Protein AF-0000000067512023 (afdb_homodimer)

Structure (mmCIF, N/CA/C/O backbone):
data_AF-0000000067512023-model_v1
#
loop_
_entity.id
_entity.type
_entity.pdbx_description
1 polymer 'Ferric uptake regulatory protein'
#
loop_
_atom_site.group_PDB
_atom_site.id
_atom_site.type_symbol
_atom_site.label_atom_id
_atom_site.label_alt_id
_atom_site.label_comp_id
_atom_site.label_asym_id
_atom_site.label_entity_id
_atom_site.label_seq_id
_atom_site.pdbx_PDB_ins_code
_atom_site.Cartn_x
_atom_site.Cartn_y
_atom_site.Cartn_z
_atom_site.occupancy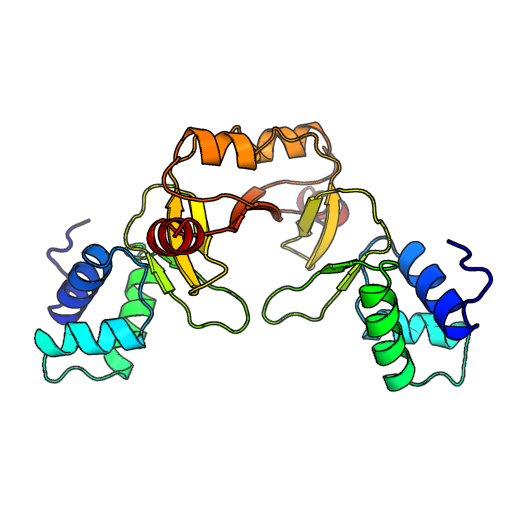
_atom_site.B_iso_or_equiv
_atom_site.auth_seq_id
_atom_site.auth_comp_id
_atom_site.auth_asym_id
_atom_site.auth_atom_id
_atom_site.pdbx_PDB_model_num
ATOM 1 N N . MET A 1 1 ? 15.922 21.781 13.102 1 40.84 1 MET A N 1
ATOM 2 C CA . MET A 1 1 ? 16.453 22.734 12.148 1 40.84 1 MET A CA 1
ATOM 3 C C . MET A 1 1 ? 15.453 23.844 11.867 1 40.84 1 MET A C 1
ATOM 5 O O . MET A 1 1 ? 14.242 23.625 11.961 1 40.84 1 MET A O 1
ATOM 9 N N . ALA A 1 2 ? 15.719 25.109 11.898 1 46 2 ALA A N 1
ATOM 10 C CA . ALA A 1 2 ? 15.062 26.406 11.938 1 46 2 ALA A CA 1
ATOM 11 C C . ALA A 1 2 ? 14.125 26.594 10.75 1 46 2 ALA A C 1
ATOM 13 O O . ALA A 1 2 ? 14.57 26.594 9.602 1 46 2 ALA A O 1
ATOM 14 N N . LEU A 1 3 ? 12.797 26.25 10.844 1 54.31 3 LEU A N 1
ATOM 15 C CA . LEU A 1 3 ? 11.812 26.922 9.992 1 54.31 3 LEU A CA 1
ATOM 16 C C . LEU A 1 3 ? 12.219 28.359 9.734 1 54.31 3 LEU A C 1
ATOM 18 O O . LEU A 1 3 ? 11.586 29.047 8.93 1 54.31 3 LEU A O 1
ATOM 22 N N . LYS A 1 4 ? 13.211 28.938 10.477 1 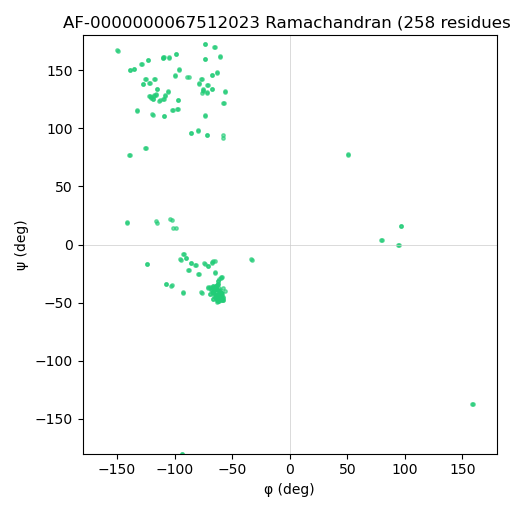58.19 4 LYS A N 1
ATOM 23 C CA . LYS A 1 4 ? 13.602 30.359 10.5 1 58.19 4 LYS A CA 1
ATOM 24 C C . LYS A 1 4 ? 14.164 30.797 9.156 1 58.19 4 LYS A C 1
ATOM 26 O O . LYS A 1 4 ? 14.07 31.969 8.789 1 58.19 4 LYS A O 1
ATOM 31 N N . ARG A 1 5 ? 14.531 29.781 8.219 1 74.56 5 ARG A N 1
ATOM 32 C CA . ARG A 1 5 ? 15.141 30.25 6.977 1 74.56 5 ARG A CA 1
ATOM 33 C C . ARG A 1 5 ? 14.25 29.906 5.781 1 74.56 5 ARG A C 1
ATOM 35 O O . ARG A 1 5 ? 14.656 30.078 4.629 1 74.56 5 ARG A O 1
ATOM 42 N N . LEU A 1 6 ? 12.906 29.656 6.184 1 85.38 6 LEU A N 1
ATOM 43 C CA . LEU A 1 6 ? 12.023 29.297 5.086 1 85.38 6 LEU A CA 1
ATOM 44 C C . LEU A 1 6 ? 11.398 30.531 4.457 1 85.38 6 LEU A C 1
ATOM 46 O O . LEU A 1 6 ? 11.109 31.5 5.152 1 85.38 6 LEU A O 1
ATOM 50 N N . THR A 1 7 ? 11.234 30.484 3.17 1 93 7 THR A N 1
ATOM 51 C CA . THR A 1 7 ? 10.508 31.547 2.475 1 93 7 THR A CA 1
ATOM 52 C C . THR A 1 7 ? 9.07 31.641 2.988 1 93 7 THR A C 1
ATOM 54 O O . THR A 1 7 ? 8.586 30.734 3.672 1 93 7 THR A O 1
ATOM 57 N N . ARG A 1 8 ? 8.469 32.781 2.709 1 93.38 8 ARG A N 1
ATOM 58 C CA . ARG A 1 8 ? 7.078 33 3.109 1 93.38 8 ARG A CA 1
ATOM 59 C C . ARG A 1 8 ? 6.168 31.906 2.547 1 93.38 8 ARG A C 1
ATOM 61 O O . ARG A 1 8 ? 5.262 31.422 3.234 1 93.38 8 ARG A O 1
ATOM 68 N N . GLN A 1 9 ? 6.414 31.516 1.354 1 95.25 9 GLN A N 1
ATOM 69 C CA . GLN A 1 9 ? 5.609 30.5 0.687 1 95.25 9 GLN A CA 1
ATOM 70 C C . GLN A 1 9 ? 5.734 29.141 1.39 1 95.25 9 GLN A C 1
ATOM 72 O O . GLN A 1 9 ? 4.73 28.484 1.663 1 95.25 9 GLN A O 1
ATOM 77 N N . ARG A 1 10 ? 6.922 28.812 1.702 1 96.06 10 ARG A N 1
ATOM 78 C CA . ARG A 1 10 ? 7.18 27.531 2.35 1 96.06 10 ARG A CA 1
ATOM 79 C C . ARG A 1 10 ? 6.574 27.484 3.75 1 96.06 10 ARG A C 1
ATOM 81 O O . ARG A 1 10 ? 5.992 26.484 4.152 1 96.06 10 ARG A O 1
ATOM 88 N N . LYS A 1 11 ? 6.734 28.594 4.398 1 96.56 11 LYS A N 1
ATOM 89 C CA . LYS A 1 11 ? 6.137 28.672 5.727 1 96.56 11 LYS A CA 1
ATOM 90 C C . LYS A 1 11 ? 4.621 28.516 5.66 1 96.56 11 LYS A C 1
ATOM 92 O O . LYS A 1 11 ? 4.031 27.797 6.465 1 96.56 11 LYS A O 1
ATOM 97 N N . ALA A 1 12 ? 4.039 29.219 4.742 1 97.12 12 ALA A N 1
ATOM 98 C CA . ALA A 1 12 ? 2.588 29.156 4.578 1 97.12 12 ALA A CA 1
ATOM 99 C C . ALA A 1 12 ? 2.133 27.734 4.262 1 97.12 12 ALA A C 1
ATOM 101 O O . ALA A 1 12 ? 1.149 27.25 4.828 1 97.12 12 ALA A O 1
ATOM 102 N N . ILE A 1 13 ? 2.854 27.078 3.424 1 97.69 13 ILE A N 1
ATOM 103 C CA . ILE A 1 13 ? 2.525 25.719 3.041 1 97.69 13 ILE A CA 1
ATOM 104 C C . ILE A 1 13 ? 2.596 24.812 4.266 1 97.69 13 ILE A C 1
ATOM 106 O O . ILE A 1 13 ? 1.664 24.047 4.535 1 97.69 13 ILE A O 1
ATOM 110 N N . LEU A 1 14 ? 3.645 24.906 4.984 1 96.44 14 LEU A N 1
ATOM 111 C CA . LEU A 1 14 ? 3.828 24.062 6.156 1 96.44 14 LEU A CA 1
ATOM 112 C C . LEU A 1 14 ? 2.725 24.297 7.18 1 96.44 14 LEU A C 1
ATOM 114 O O . LEU A 1 14 ? 2.178 23.344 7.746 1 96.44 14 LEU A O 1
ATOM 118 N N . GLU A 1 15 ? 2.404 25.547 7.367 1 96 15 GLU A N 1
ATOM 119 C CA . GLU A 1 15 ? 1.363 25.891 8.328 1 96 15 GLU A CA 1
ATOM 120 C C . GLU A 1 15 ? 0.008 25.328 7.898 1 96 15 GLU A C 1
ATOM 122 O O . GLU A 1 15 ? -0.729 24.781 8.719 1 96 15 GLU A O 1
ATOM 127 N N . VAL A 1 16 ? -0.285 25.469 6.68 1 96.94 16 VAL A N 1
ATOM 128 C CA . VAL A 1 16 ? -1.556 25 6.129 1 96.94 16 VAL A CA 1
ATOM 129 C C . VAL A 1 16 ? -1.662 23.484 6.27 1 96.94 16 VAL A C 1
ATOM 131 O O . VAL A 1 16 ? -2.693 22.969 6.703 1 96.94 16 VAL A O 1
ATOM 134 N N . VAL A 1 17 ? -0.603 22.766 5.93 1 96.31 17 VAL A N 1
ATOM 135 C CA . VAL A 1 17 ? -0.617 21.297 5.996 1 96.31 17 VAL A CA 1
ATOM 136 C C . VAL A 1 17 ? -0.716 20.844 7.449 1 96.31 17 VAL A C 1
ATOM 138 O O . VAL A 1 17 ? -1.47 19.922 7.77 1 96.31 17 VAL A O 1
ATOM 141 N N . ARG A 1 18 ? 0.005 21.516 8.281 1 93.56 18 ARG A N 1
ATOM 142 C CA . ARG A 1 18 ? 0.006 21.172 9.695 1 93.56 18 ARG A CA 1
ATOM 143 C C . ARG A 1 18 ? -1.379 21.359 10.305 1 93.56 18 ARG A C 1
ATOM 145 O O . ARG A 1 18 ? -1.797 20.578 11.164 1 93.56 18 ARG A O 1
ATOM 152 N N . GLN A 1 19 ? -1.989 22.344 9.797 1 92.44 19 GLN A N 1
ATOM 153 C CA . GLN A 1 19 ? -3.295 22.672 10.359 1 92.44 19 GLN A CA 1
ATOM 154 C C . GLN A 1 19 ? -4.387 21.781 9.766 1 92.44 19 GLN A C 1
ATOM 156 O O . GLN A 1 19 ? -5.445 21.609 10.375 1 92.44 19 GLN A O 1
ATOM 161 N N . ALA A 1 20 ? -3.932 21.266 8.711 1 87.31 20 ALA A N 1
ATOM 162 C CA . ALA A 1 20 ? -4.914 20.375 8.07 1 87.31 20 ALA A CA 1
ATOM 163 C C . ALA A 1 20 ? -5.023 19.047 8.82 1 87.31 20 ALA A C 1
ATOM 165 O O . ALA A 1 20 ? -4.039 18.562 9.383 1 87.31 20 ALA A O 1
ATOM 166 N N . ARG A 1 21 ? -6.133 18.438 9.195 1 77.56 21 ARG A N 1
ATOM 167 C CA . ARG A 1 21 ? -6.348 17.172 9.898 1 77.56 21 ARG A CA 1
ATOM 168 C C . ARG A 1 21 ? -6.816 16.078 8.945 1 77.56 21 ARG A C 1
ATOM 170 O O . ARG A 1 21 ? -7.379 15.07 9.383 1 77.56 21 ARG A O 1
ATOM 177 N N . HIS A 1 22 ? -6.496 16.328 7.656 1 84.88 22 HIS A N 1
ATOM 178 C CA . HIS A 1 22 ? -7.004 15.344 6.711 1 84.88 22 HIS A CA 1
ATOM 179 C C . HIS A 1 22 ? -5.992 15.062 5.605 1 84.88 22 HIS A C 1
ATOM 181 O O . HIS A 1 22 ? -6.367 14.648 4.508 1 84.88 22 HIS A O 1
ATOM 187 N N . HIS A 1 23 ? -4.684 15.383 5.77 1 93.44 23 HIS A N 1
ATOM 188 C CA . HIS A 1 23 ? -3.607 15.125 4.816 1 93.44 23 HIS A CA 1
ATOM 189 C C . HIS A 1 23 ? -3.979 15.617 3.422 1 93.44 23 HIS A C 1
ATOM 191 O O . HIS A 1 23 ? -4.219 14.805 2.52 1 93.44 23 HIS A O 1
ATOM 197 N N . PRO A 1 24 ? -3.898 16.875 3.205 1 95.06 24 PRO A N 1
ATOM 198 C CA . PRO A 1 24 ? -4.418 17.469 1.974 1 95.06 24 PRO A CA 1
ATOM 199 C C . PRO A 1 24 ? -3.547 17.172 0.757 1 95.06 24 PRO A C 1
ATOM 201 O O . PRO A 1 24 ? -2.387 16.781 0.906 1 95.06 24 PRO A O 1
ATOM 204 N N . ASP A 1 25 ? -4.195 17.312 -0.403 1 96 25 ASP A N 1
ATOM 205 C CA . ASP A 1 25 ? -3.426 17.234 -1.641 1 96 25 ASP A CA 1
ATOM 206 C C . ASP A 1 25 ? -2.996 18.625 -2.102 1 96 25 ASP A C 1
ATOM 208 O O . ASP A 1 25 ? -3.332 19.625 -1.468 1 96 25 ASP A O 1
ATOM 212 N N . ALA A 1 26 ? -2.312 18.672 -3.188 1 97.25 26 ALA A N 1
ATOM 213 C CA . ALA A 1 26 ? -1.737 19.938 -3.67 1 97.25 26 ALA A CA 1
ATOM 214 C C . ALA A 1 26 ? -2.83 20.922 -4.047 1 97.25 26 ALA A C 1
ATOM 216 O O . ALA A 1 26 ? -2.697 22.125 -3.801 1 97.25 26 ALA A O 1
ATOM 217 N N . ALA A 1 27 ? -3.871 20.438 -4.598 1 96.5 27 ALA A N 1
ATOM 218 C CA . ALA A 1 27 ? -4.953 21.328 -5.016 1 96.5 27 ALA A CA 1
ATOM 219 C C . ALA A 1 27 ? -5.574 22.047 -3.818 1 96.5 27 ALA A C 1
ATOM 221 O O . ALA A 1 27 ? -5.773 23.266 -3.85 1 96.5 27 ALA A O 1
ATOM 222 N N . TRP A 1 28 ? -5.848 21.297 -2.834 1 96.31 28 TRP A N 1
ATOM 223 C CA . TRP A 1 28 ? -6.402 21.891 -1.622 1 96.31 28 TRP A CA 1
ATOM 224 C C . TRP A 1 28 ? -5.41 22.844 -0.978 1 96.31 28 TRP A C 1
ATOM 226 O O . TRP A 1 28 ? -5.785 23.938 -0.552 1 96.31 28 TRP A O 1
ATOM 236 N N . ILE A 1 29 ? -4.195 22.422 -0.933 1 97.88 29 ILE A N 1
ATOM 237 C CA . ILE A 1 29 ? -3.145 23.234 -0.339 1 97.88 29 ILE A CA 1
ATOM 238 C C . ILE A 1 29 ? -3.041 24.562 -1.086 1 97.88 29 ILE A C 1
ATOM 240 O O . ILE A 1 29 ? -2.932 25.625 -0.466 1 97.88 29 ILE A O 1
ATOM 244 N N . TYR A 1 30 ? -3.133 24.469 -2.381 1 98.25 30 TYR A N 1
ATOM 245 C CA . TYR A 1 30 ? -3.08 25.672 -3.213 1 98.25 30 TYR A CA 1
ATOM 246 C C . TYR A 1 30 ? -4.176 26.656 -2.824 1 98.25 30 TYR A C 1
ATOM 248 O O . TYR A 1 30 ? -3.908 27.828 -2.596 1 98.25 30 TYR A O 1
ATOM 256 N N . GLN A 1 31 ? -5.309 26.172 -2.709 1 97.88 31 GLN A N 1
ATOM 257 C CA . GLN A 1 31 ? -6.453 27.016 -2.387 1 97.88 31 GLN A CA 1
ATOM 258 C C . GLN A 1 31 ? -6.285 27.672 -1.018 1 97.88 31 GLN A C 1
ATOM 260 O O . GLN A 1 31 ? -6.609 28.844 -0.841 1 97.88 31 GLN A O 1
ATOM 265 N N . GLU A 1 32 ? -5.789 26.984 -0.121 1 97.75 32 GLU A N 1
ATOM 266 C CA . GLU A 1 32 ? -5.637 27.516 1.229 1 97.75 32 GLU A CA 1
ATOM 267 C C . GLU A 1 32 ? -4.457 28.484 1.312 1 97.75 32 GLU A C 1
ATOM 269 O O . GLU A 1 32 ? -4.539 29.516 1.979 1 97.75 32 GLU A O 1
ATOM 274 N N . VAL A 1 33 ? -3.375 28.172 0.705 1 97.94 33 VAL A N 1
ATOM 275 C CA . VAL A 1 33 ? -2.176 29 0.758 1 97.94 33 VAL A CA 1
ATOM 276 C C . VAL A 1 33 ? -2.438 30.328 0.061 1 97.94 33 VAL A C 1
ATOM 278 O O . VAL A 1 33 ? -1.939 31.375 0.492 1 97.94 33 VAL A O 1
ATOM 281 N N . ARG A 1 34 ? -3.178 30.266 -0.996 1 97.12 34 ARG A N 1
ATOM 282 C CA . ARG A 1 34 ? -3.445 31.484 -1.764 1 97.12 34 ARG A CA 1
ATOM 283 C C . ARG A 1 34 ? -4.133 32.531 -0.901 1 97.12 34 ARG A C 1
ATOM 285 O O . ARG A 1 34 ? -4.02 33.75 -1.167 1 97.12 34 ARG A O 1
ATOM 292 N N . LYS A 1 35 ? -4.867 32.094 0.084 1 97.06 35 LYS A N 1
ATOM 293 C CA . LYS A 1 35 ? -5.512 33.031 1.012 1 97.06 35 LYS A CA 1
ATOM 294 C C . LYS A 1 35 ? -4.477 33.812 1.826 1 97.06 35 LYS A C 1
ATOM 296 O O . LYS A 1 35 ? -4.742 34.906 2.281 1 97.06 35 LYS A O 1
ATOM 301 N N . ARG A 1 36 ? -3.34 33.25 1.97 1 95.25 36 ARG A N 1
ATOM 302 C CA . ARG A 1 36 ? -2.271 33.844 2.77 1 95.25 36 ARG A CA 1
ATOM 303 C C . ARG A 1 36 ? -1.222 34.5 1.881 1 95.25 36 ARG A C 1
ATOM 305 O O . ARG A 1 36 ? -0.595 35.469 2.277 1 95.25 36 ARG A O 1
ATOM 312 N N . VAL A 1 37 ? -1.068 33.844 0.774 1 96.5 37 VAL A N 1
ATOM 313 C CA . VAL A 1 37 ? -0.116 34.344 -0.22 1 96.5 37 VAL A CA 1
ATOM 314 C C . VAL A 1 37 ? -0.815 34.5 -1.568 1 96.5 37 VAL A C 1
ATOM 316 O O . VAL A 1 37 ? -0.651 33.688 -2.465 1 96.5 37 VAL A O 1
ATOM 319 N N . PRO A 1 38 ? -1.54 35.531 -1.956 1 94 38 PRO A N 1
ATOM 320 C CA . PRO A 1 38 ? -2.49 35.719 -3.059 1 94 38 PRO A CA 1
ATOM 321 C C . PRO A 1 38 ? -1.845 35.5 -4.43 1 94 38 PRO A C 1
ATOM 323 O O . PRO A 1 38 ? -2.494 35 -5.355 1 94 38 PRO A O 1
ATOM 326 N N . LYS A 1 39 ? -0.536 35.719 -4.68 1 93.81 39 LYS A N 1
ATOM 327 C CA . LYS A 1 39 ? 0.056 35.656 -6.012 1 93.81 39 LYS A CA 1
ATOM 328 C C . LYS A 1 39 ? 0.794 34.344 -6.25 1 93.81 39 LYS A C 1
ATOM 330 O O . LYS A 1 39 ? 1.465 34.188 -7.27 1 93.81 39 LYS A O 1
ATOM 335 N N . VAL A 1 40 ? 0.493 33.469 -5.371 1 97 40 VAL A N 1
ATOM 336 C CA . VAL A 1 40 ? 1.212 32.219 -5.531 1 97 40 VAL A CA 1
ATOM 337 C C . VAL A 1 40 ? 0.597 31.406 -6.672 1 97 40 VAL A C 1
ATOM 339 O O . VAL A 1 40 ? -0.622 31.422 -6.855 1 97 40 VAL A O 1
ATOM 342 N N . SER A 1 41 ? 1.37 30.719 -7.461 1 97.12 41 SER A N 1
ATOM 343 C CA . SER A 1 41 ? 0.894 29.875 -8.547 1 97.12 41 SER A CA 1
ATOM 344 C C . SER A 1 41 ? 0.839 28.406 -8.125 1 97.12 41 SER A C 1
ATOM 346 O O . SER A 1 41 ? 1.496 28.016 -7.164 1 97.12 41 SER A O 1
ATOM 348 N N . LEU A 1 42 ? 0.132 27.656 -8.891 1 96.5 42 LEU A N 1
ATOM 349 C CA . LEU A 1 42 ? 0.058 26.219 -8.648 1 96.5 42 LEU A CA 1
ATOM 350 C C . LEU A 1 42 ? 1.427 25.562 -8.828 1 96.5 42 LEU A C 1
ATOM 352 O O . LEU A 1 42 ? 1.802 24.688 -8.047 1 96.5 42 LEU A O 1
ATOM 356 N N . GLY A 1 43 ? 2.143 26.016 -9.781 1 97.25 43 GLY A N 1
ATOM 357 C CA . GLY A 1 43 ? 3.49 25.516 -10 1 97.25 43 GLY A CA 1
ATOM 358 C C . GLY A 1 43 ? 4.406 25.75 -8.812 1 97.25 43 GLY A C 1
ATOM 359 O O . GLY A 1 43 ? 5.184 24.859 -8.445 1 97.25 43 GLY A O 1
ATOM 360 N N . THR A 1 44 ? 4.324 26.859 -8.25 1 96.75 44 THR A N 1
ATOM 361 C CA . THR A 1 44 ? 5.105 27.188 -7.059 1 96.75 44 THR A CA 1
ATOM 362 C C . THR A 1 44 ? 4.758 26.25 -5.91 1 96.75 44 THR A C 1
ATOM 364 O O . THR A 1 44 ? 5.645 25.781 -5.188 1 96.75 44 THR A O 1
ATOM 367 N N . ILE A 1 45 ? 3.492 25.938 -5.77 1 98.12 45 ILE A N 1
ATOM 368 C CA . ILE A 1 45 ? 3.047 25.031 -4.719 1 98.12 45 ILE A CA 1
ATOM 369 C C . ILE A 1 45 ? 3.678 23.656 -4.922 1 98.12 45 ILE A C 1
ATOM 371 O O . ILE A 1 45 ? 4.277 23.109 -3.998 1 98.12 45 ILE A O 1
ATOM 375 N N . TYR A 1 46 ? 3.584 23.188 -6.105 1 97.75 46 TYR A N 1
ATOM 376 C CA . TYR A 1 46 ? 4.113 21.859 -6.41 1 97.75 46 TYR A CA 1
ATOM 377 C C . TYR A 1 46 ? 5.613 21.797 -6.152 1 97.75 46 TYR A C 1
ATOM 379 O O . TYR A 1 46 ? 6.105 20.859 -5.535 1 97.75 46 TYR A O 1
ATOM 387 N N . ARG A 1 47 ? 6.297 22.734 -6.578 1 97.25 47 ARG A N 1
ATOM 388 C CA . ARG A 1 47 ? 7.746 22.75 -6.422 1 97.25 47 ARG A CA 1
ATOM 389 C C . ARG A 1 47 ? 8.141 22.797 -4.945 1 97.25 47 ARG A C 1
ATOM 391 O O . ARG A 1 47 ? 9.078 22.125 -4.527 1 97.25 47 ARG A O 1
ATOM 398 N N . ASN A 1 48 ? 7.438 23.625 -4.289 1 97.62 48 ASN A N 1
ATOM 399 C CA . ASN A 1 48 ? 7.754 23.734 -2.867 1 97.62 48 ASN A CA 1
ATOM 400 C C . ASN A 1 48 ? 7.391 22.453 -2.109 1 97.62 48 ASN A C 1
ATOM 402 O O . ASN A 1 48 ? 8.109 22.062 -1.19 1 97.62 48 ASN A O 1
ATOM 406 N N . LEU A 1 49 ? 6.273 21.891 -2.496 1 98 49 LEU A N 1
ATOM 407 C CA . LEU A 1 49 ? 5.91 20.625 -1.868 1 98 49 LEU A CA 1
ATOM 408 C C . LEU A 1 49 ? 6.988 19.578 -2.105 1 98 49 LEU A C 1
ATOM 410 O O . LEU A 1 49 ? 7.383 18.859 -1.179 1 98 49 LEU A O 1
ATOM 414 N N . GLU A 1 50 ? 7.48 19.5 -3.24 1 97.5 50 GLU A N 1
ATOM 415 C CA . GLU A 1 50 ? 8.555 18.562 -3.572 1 97.5 50 GLU A CA 1
ATOM 416 C C . GLU A 1 50 ? 9.805 18.844 -2.73 1 97.5 50 GLU A C 1
ATOM 418 O O . GLU A 1 50 ? 10.398 17.906 -2.186 1 97.5 50 GLU A O 1
ATOM 423 N N . ALA A 1 51 ? 10.156 20.047 -2.635 1 96.94 51 ALA A N 1
ATOM 424 C CA . ALA A 1 51 ? 11.336 20.438 -1.868 1 96.94 51 ALA A CA 1
ATOM 425 C C . ALA A 1 51 ? 11.156 20.125 -0.387 1 96.94 51 ALA A C 1
ATOM 427 O O . ALA A 1 51 ? 12.078 19.609 0.256 1 96.94 51 ALA A O 1
ATOM 428 N N . LEU A 1 52 ? 10.016 20.484 0.107 1 97.38 52 LEU A N 1
ATOM 429 C CA . LEU A 1 52 ? 9.742 20.25 1.521 1 97.38 52 LEU A CA 1
ATOM 430 C C . LEU A 1 52 ? 9.758 18.766 1.848 1 97.38 52 LEU A C 1
ATOM 432 O O . LEU A 1 52 ? 10.172 18.375 2.941 1 97.38 52 LEU A O 1
ATOM 436 N N . VAL A 1 53 ? 9.328 17.938 0.945 1 96.25 53 VAL A N 1
ATOM 437 C CA . VAL A 1 53 ? 9.414 16.484 1.106 1 96.25 53 VAL A CA 1
ATOM 438 C C . VAL A 1 53 ? 10.875 16.047 1.094 1 96.25 53 VAL A C 1
ATOM 440 O O . VAL A 1 53 ? 11.312 15.305 1.98 1 96.25 53 VAL A O 1
ATOM 443 N N . ALA A 1 54 ? 11.578 16.516 0.211 1 96 54 ALA A N 1
ATOM 444 C CA . ALA A 1 54 ? 12.984 16.141 0.066 1 96 54 ALA A CA 1
ATOM 445 C C . ALA A 1 54 ? 13.789 16.547 1.302 1 96 54 ALA A C 1
ATOM 447 O O . ALA A 1 54 ? 14.734 15.852 1.688 1 96 54 ALA A O 1
ATOM 448 N N . GLU A 1 55 ? 13.367 17.562 1.868 1 95.44 55 GLU A N 1
ATOM 449 C CA . GLU A 1 55 ? 14.086 18.109 3.014 1 95.44 55 GLU A CA 1
ATOM 450 C C . GLU A 1 55 ? 13.586 17.5 4.32 1 95.44 55 GLU A C 1
ATOM 452 O O . GLU A 1 55 ? 14.133 17.781 5.391 1 95.44 55 GLU A O 1
ATOM 457 N N . GLY A 1 56 ? 12.523 16.828 4.254 1 94.62 56 GLY A N 1
ATOM 458 C CA . GLY A 1 56 ? 12.078 16.078 5.414 1 94.62 56 GLY A CA 1
ATOM 459 C C . GLY A 1 56 ? 11.047 16.812 6.246 1 94.62 56 GLY A C 1
ATOM 460 O O . GLY A 1 56 ? 10.781 16.438 7.391 1 94.62 56 GLY A O 1
ATOM 461 N N . TYR A 1 57 ? 10.43 17.875 5.668 1 95.31 57 TYR A N 1
ATOM 462 C CA . TYR A 1 57 ? 9.43 18.641 6.402 1 95.31 57 TYR A CA 1
ATOM 463 C C . TYR A 1 57 ? 8.039 18.047 6.207 1 95.31 57 TYR A C 1
ATOM 465 O O . TYR A 1 57 ? 7.137 18.281 7.012 1 95.31 57 TYR A O 1
ATOM 473 N N . LEU A 1 58 ? 7.91 17.312 5.145 1 96.19 58 LEU A N 1
ATOM 474 C CA . LEU A 1 58 ? 6.648 16.656 4.82 1 96.19 58 LEU A CA 1
ATOM 475 C C . LEU A 1 58 ? 6.875 15.211 4.395 1 96.19 58 LEU A C 1
ATOM 477 O O . LEU A 1 58 ? 7.938 14.867 3.871 1 96.19 58 LEU A O 1
ATOM 481 N N . VAL A 1 59 ? 5.883 14.414 4.652 1 93.5 59 VAL A N 1
ATOM 482 C CA . VAL A 1 59 ? 5.871 13.039 4.168 1 93.5 59 VAL A CA 1
ATOM 483 C C . VAL A 1 59 ? 4.758 12.859 3.137 1 93.5 59 VAL A C 1
ATOM 485 O O . VAL A 1 59 ? 3.594 13.156 3.41 1 93.5 59 VAL A O 1
ATOM 488 N N . PRO A 1 60 ? 5.18 12.398 1.958 1 94.56 60 PRO A N 1
ATOM 489 C CA . PRO A 1 60 ? 4.141 12.156 0.955 1 94.56 60 PRO A CA 1
ATOM 490 C C . PRO A 1 60 ? 3.391 10.844 1.186 1 94.56 60 PRO A C 1
ATOM 492 O O . PRO A 1 60 ? 3.992 9.852 1.598 1 94.56 60 PRO A O 1
ATOM 495 N N . ILE A 1 61 ? 2.135 10.82 1.035 1 90.81 61 ILE A N 1
ATOM 496 C CA . ILE A 1 61 ? 1.282 9.633 1.018 1 90.81 61 ILE A CA 1
ATOM 497 C C . ILE A 1 61 ? 0.77 9.391 -0.399 1 90.81 61 ILE A C 1
ATOM 499 O O . ILE A 1 61 ? -0.043 10.164 -0.915 1 90.81 61 ILE A O 1
ATOM 503 N N . THR A 1 62 ? 1.25 8.328 -1.018 1 87.12 62 THR A N 1
ATOM 504 C CA . THR A 1 62 ? 0.939 8.078 -2.422 1 87.12 62 THR A CA 1
ATOM 505 C C . THR A 1 62 ? 0.169 6.77 -2.582 1 87.12 62 THR A C 1
ATOM 507 O O . THR A 1 62 ? 0.457 5.789 -1.896 1 87.12 62 THR A O 1
ATOM 510 N N . LYS A 1 63 ? -0.92 6.816 -3.25 1 76.56 63 LYS A N 1
ATOM 511 C CA . LYS A 1 63 ? -1.707 5.656 -3.656 1 76.56 63 LYS A CA 1
ATOM 512 C C . LYS A 1 63 ? -1.947 5.656 -5.164 1 76.56 63 LYS A C 1
ATOM 514 O O . LYS A 1 63 ? -2.209 6.703 -5.758 1 76.56 63 LYS A O 1
ATOM 519 N N . ALA A 1 64 ? -1.905 4.5 -5.719 1 72.56 64 ALA A N 1
ATOM 520 C CA . ALA A 1 64 ? -2.086 4.395 -7.164 1 72.56 64 ALA A CA 1
ATOM 521 C C . ALA A 1 64 ? -3.406 5.023 -7.602 1 72.56 64 ALA A C 1
ATOM 523 O O . ALA A 1 64 ? -4.453 4.766 -7 1 72.56 64 ALA A O 1
ATOM 524 N N . GLY A 1 65 ? -3.299 5.816 -8.586 1 77.44 65 GLY A N 1
ATOM 525 C CA . GLY A 1 65 ? -4.488 6.398 -9.188 1 77.44 65 GLY A CA 1
ATOM 526 C C . GLY A 1 65 ? -5.031 7.582 -8.406 1 77.44 65 GLY A C 1
ATOM 527 O O . GLY A 1 65 ? -6.09 8.117 -8.734 1 77.44 65 GLY A O 1
ATOM 528 N N . GLU A 1 66 ? -4.363 7.941 -7.4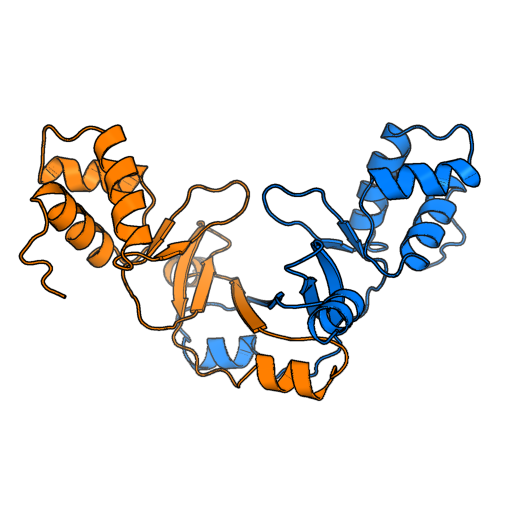1 1 84 66 GLU A N 1
ATOM 529 C CA . GLU A 1 66 ? -4.852 9.039 -6.578 1 84 66 GLU A CA 1
ATOM 530 C C . GLU A 1 66 ? -3.824 10.156 -6.48 1 84 66 GLU A C 1
ATOM 532 O O . GLU A 1 66 ? -2.646 9.961 -6.781 1 84 66 GLU A O 1
ATOM 537 N N . ALA A 1 67 ? -4.324 11.289 -6.152 1 90.5 67 ALA A N 1
ATOM 538 C CA . ALA A 1 67 ? -3.424 12.414 -5.922 1 90.5 67 ALA A CA 1
ATOM 539 C C . ALA A 1 67 ? -2.564 12.188 -4.684 1 90.5 67 ALA A C 1
ATOM 541 O O . ALA A 1 67 ? -3.031 11.617 -3.693 1 90.5 67 ALA A O 1
ATOM 542 N N . THR A 1 68 ? -1.366 12.68 -4.777 1 94.44 68 THR A N 1
ATOM 543 C CA . THR A 1 68 ? -0.488 12.617 -3.615 1 94.44 68 THR A CA 1
ATOM 544 C C . THR A 1 68 ? -1.012 13.516 -2.492 1 94.44 68 THR A C 1
ATOM 546 O O . THR A 1 68 ? -1.451 14.641 -2.74 1 94.44 68 THR A O 1
ATOM 549 N N . ARG A 1 69 ? -1.021 12.961 -1.333 1 95 69 ARG A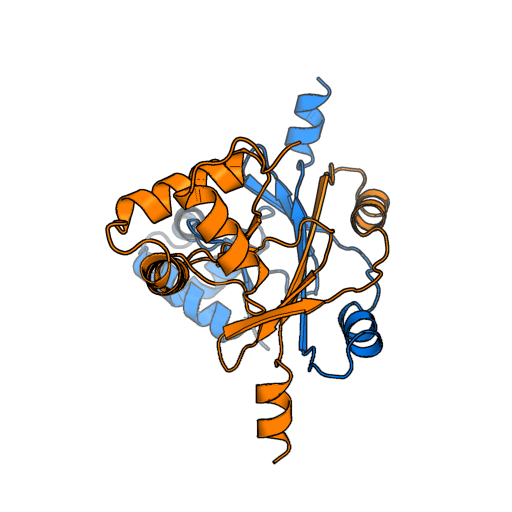 N 1
ATOM 550 C CA . ARG A 1 69 ? -1.367 13.719 -0.134 1 95 69 ARG A CA 1
ATOM 551 C C . ARG A 1 69 ? -0.145 13.93 0.752 1 95 69 ARG A C 1
ATOM 553 O O . ARG A 1 69 ? 0.884 13.273 0.566 1 95 69 ARG A O 1
ATOM 560 N N . TYR A 1 70 ? -0.236 14.922 1.632 1 96.06 70 TYR A N 1
ATOM 561 C CA . TYR A 1 70 ? 0.955 15.305 2.381 1 96.06 70 TYR A CA 1
ATOM 562 C C . TYR A 1 70 ? 0.677 15.32 3.879 1 96.06 70 TYR A C 1
ATOM 564 O O . TYR A 1 70 ? -0.382 15.773 4.316 1 96.06 70 TYR A O 1
ATOM 572 N N . ASP A 1 71 ? 1.641 14.812 4.594 1 94.75 71 ASP A N 1
ATOM 573 C CA . ASP A 1 71 ? 1.587 14.688 6.047 1 94.75 71 ASP A CA 1
ATOM 574 C C . ASP A 1 71 ? 2.707 15.484 6.711 1 94.75 71 ASP A C 1
ATOM 576 O O . ASP A 1 71 ? 3.887 15.273 6.414 1 94.75 71 ASP A O 1
ATOM 580 N N . ALA A 1 72 ? 2.328 16.375 7.629 1 92.81 72 ALA A N 1
ATOM 581 C CA . ALA A 1 72 ? 3.328 17.188 8.32 1 92.81 72 ALA A CA 1
ATOM 582 C C . ALA A 1 72 ? 3.723 16.547 9.648 1 92.81 72 ALA A C 1
ATOM 584 O O . ALA A 1 72 ? 4.637 17.031 10.328 1 92.81 72 ALA A O 1
ATOM 585 N N . ASN A 1 73 ? 2.938 15.578 10.047 1 89.75 73 ASN A N 1
ATOM 586 C CA . ASN A 1 73 ? 3.301 14.805 11.227 1 89.75 73 ASN A CA 1
ATOM 587 C C . ASN A 1 73 ? 4.449 13.844 10.938 1 89.75 73 ASN A C 1
ATOM 589 O O . ASN A 1 73 ? 4.266 12.828 10.266 1 89.75 73 ASN A O 1
ATOM 593 N N . LEU A 1 74 ? 5.586 14.125 11.531 1 87.12 74 LEU A N 1
ATOM 594 C CA . LEU A 1 74 ? 6.785 13.352 11.211 1 87.12 74 LEU A CA 1
ATOM 595 C C . LEU A 1 74 ? 6.949 12.18 12.172 1 87.12 74 LEU A C 1
ATOM 597 O O . LEU A 1 74 ? 7.836 11.344 11.992 1 87.12 74 LEU A O 1
ATOM 601 N N . HIS A 1 75 ? 6.137 12.141 13.188 1 86.38 75 HIS A N 1
ATOM 602 C CA . HIS A 1 75 ? 6.164 11 14.109 1 86.38 75 HIS A CA 1
ATOM 603 C C . HIS A 1 75 ? 5.594 9.75 13.453 1 86.38 75 HIS A C 1
ATOM 605 O O . HIS A 1 75 ? 4.594 9.82 12.734 1 86.38 75 HIS A O 1
ATOM 611 N N . PRO A 1 76 ? 6.262 8.648 13.68 1 84.56 76 PRO A N 1
ATOM 612 C CA . PRO A 1 76 ? 5.766 7.406 13.094 1 84.56 76 PRO A CA 1
ATOM 613 C C . PRO A 1 76 ? 4.332 7.086 13.516 1 84.56 76 PRO A C 1
ATOM 615 O O . PRO A 1 76 ? 4.012 7.133 14.703 1 84.56 76 PRO A O 1
ATOM 618 N N . HIS A 1 77 ? 3.473 6.965 12.578 1 89.38 77 HIS A N 1
ATOM 619 C CA . HIS A 1 77 ? 2.084 6.578 12.797 1 89.38 77 HIS A CA 1
ATOM 620 C C . HIS A 1 77 ? 1.53 5.816 11.602 1 89.38 77 HIS A C 1
ATOM 622 O O . HIS A 1 77 ? 2.188 5.723 10.562 1 89.38 77 HIS A O 1
ATOM 628 N N . HIS A 1 78 ? 0.41 5.238 11.898 1 92.56 78 HIS A N 1
ATOM 629 C CA . HIS A 1 78 ? -0.281 4.535 10.82 1 92.56 78 HIS A CA 1
ATOM 630 C C . HIS A 1 78 ? -1.487 5.332 10.328 1 92.56 78 HIS A C 1
ATOM 632 O O . HIS A 1 78 ? -1.908 6.293 10.977 1 92.56 78 HIS A O 1
ATOM 638 N N . HIS A 1 79 ? -1.894 4.988 9.172 1 93.31 79 HIS A N 1
ATOM 639 C CA . HIS A 1 79 ? -3.045 5.652 8.562 1 93.31 79 HIS A CA 1
ATOM 640 C C . HIS A 1 79 ? -4.188 4.668 8.336 1 93.31 79 HIS A C 1
ATOM 642 O O . HIS A 1 79 ? -3.955 3.51 7.98 1 93.31 79 HIS A O 1
ATOM 648 N N . LEU A 1 80 ? -5.359 5.121 8.539 1 95.12 80 LEU A N 1
ATOM 649 C CA . LEU A 1 80 ? -6.566 4.457 8.062 1 95.12 80 LEU A CA 1
ATOM 650 C C . LEU A 1 80 ? -7.191 5.23 6.906 1 95.12 80 LEU A C 1
ATOM 652 O O . LEU A 1 80 ? -7.371 6.445 6.992 1 95.12 80 LEU A O 1
ATOM 656 N N . VAL A 1 81 ? -7.426 4.523 5.887 1 93.62 81 VAL A N 1
ATOM 657 C CA . VAL A 1 81 ? -8.125 5.117 4.754 1 93.62 81 VAL A CA 1
ATOM 658 C C . VAL A 1 81 ? -9.609 4.781 4.828 1 93.62 81 VAL A C 1
ATOM 660 O O . VAL A 1 81 ? -9.992 3.607 4.82 1 93.62 81 VAL A O 1
ATOM 663 N N . CYS A 1 82 ? -10.359 5.777 4.812 1 94.75 82 CYS A N 1
ATOM 664 C CA . CYS A 1 82 ? -11.805 5.578 4.859 1 94.75 82 CYS A CA 1
ATOM 665 C C . CYS A 1 82 ? -12.336 5.098 3.514 1 94.75 82 CYS A C 1
ATOM 667 O O . CYS A 1 82 ? -12.125 5.75 2.49 1 94.75 82 CYS A O 1
ATOM 669 N N . GLU A 1 83 ? -13.102 4.172 3.545 1 94.38 83 GLU A N 1
ATOM 670 C CA . GLU A 1 83 ? -13.594 3.562 2.311 1 94.38 83 GLU A CA 1
ATOM 671 C C . GLU A 1 83 ? -14.82 4.301 1.783 1 94.38 83 GLU A C 1
ATOM 673 O O . GLU A 1 83 ? -15.188 4.148 0.616 1 94.38 83 GLU A O 1
ATOM 678 N N . ALA A 1 84 ? -15.367 5.051 2.576 1 94.19 84 ALA A N 1
ATOM 679 C CA . ALA A 1 84 ? -16.594 5.73 2.195 1 94.19 84 ALA A CA 1
ATOM 680 C C . ALA A 1 84 ? -16.312 7.105 1.606 1 94.19 84 ALA A C 1
ATOM 682 O O . ALA A 1 84 ? -16.906 7.496 0.6 1 94.19 84 ALA A O 1
ATOM 683 N N . CYS A 1 85 ? -15.438 7.84 2.119 1 91.38 85 CYS A N 1
ATOM 684 C CA . CYS A 1 85 ? -15.266 9.227 1.698 1 91.38 85 CYS A CA 1
ATOM 685 C C . CYS A 1 85 ? -13.836 9.484 1.238 1 91.38 85 CYS A C 1
ATOM 687 O O . CYS A 1 85 ? -13.531 10.547 0.703 1 91.38 85 CYS A O 1
ATOM 689 N N . GLY A 1 86 ? -12.906 8.562 1.608 1 89.69 86 GLY A N 1
ATOM 690 C CA . GLY A 1 86 ? -11.531 8.711 1.163 1 89.69 86 GLY A CA 1
ATOM 691 C C . GLY A 1 86 ? -10.648 9.43 2.168 1 89.69 86 GLY A C 1
ATOM 692 O O . GLY A 1 86 ? -9.438 9.555 1.963 1 89.69 86 GLY A O 1
ATOM 693 N N . ALA A 1 87 ? -11.195 9.836 3.289 1 89.56 87 ALA A N 1
ATOM 694 C CA . ALA A 1 87 ? -10.406 10.531 4.309 1 89.56 87 ALA A CA 1
ATOM 695 C C . ALA A 1 87 ? -9.312 9.617 4.859 1 89.56 87 ALA A C 1
ATOM 697 O O . ALA A 1 87 ? -9.5 8.406 4.973 1 89.56 87 ALA A O 1
ATOM 698 N N . ILE A 1 88 ? -8.203 10.234 5.215 1 92.5 88 ILE A N 1
ATOM 699 C CA . ILE A 1 88 ? -7.098 9.523 5.859 1 92.5 88 ILE A CA 1
ATOM 700 C C . ILE A 1 88 ? -7.004 9.945 7.324 1 92.5 88 ILE A C 1
ATOM 702 O O . ILE A 1 88 ? -6.906 11.133 7.633 1 92.5 88 ILE A O 1
ATOM 706 N N . VAL A 1 89 ? -7.039 8.984 8.219 1 91.88 89 VAL A N 1
ATOM 707 C CA . VAL A 1 89 ? -7.023 9.242 9.656 1 91.88 89 VAL A CA 1
ATOM 708 C C . VAL A 1 89 ? -5.738 8.68 10.266 1 91.88 89 VAL A C 1
ATOM 710 O O . VAL A 1 89 ? -5.355 7.543 9.984 1 91.88 89 VAL A O 1
ATOM 713 N N . ASP A 1 90 ? -5.09 9.484 11.109 1 92.56 90 ASP A N 1
ATOM 714 C CA . ASP A 1 90 ? -3.906 9.016 11.82 1 92.56 90 ASP A CA 1
ATOM 715 C C . ASP A 1 90 ? -4.281 8.008 12.906 1 92.56 90 ASP A C 1
ATOM 717 O O . ASP A 1 90 ? -5.215 8.234 13.68 1 92.56 90 ASP A O 1
ATOM 721 N N . LEU A 1 91 ? -3.594 6.945 12.891 1 93.31 91 LEU A N 1
ATOM 722 C CA . LEU A 1 91 ? -3.75 5.941 13.938 1 93.31 91 LEU A CA 1
ATOM 723 C C . LEU A 1 91 ? -2.439 5.734 14.695 1 93.31 91 LEU A C 1
ATOM 725 O O . LEU A 1 91 ? -1.463 5.242 14.125 1 93.31 91 LEU A O 1
ATOM 729 N N . GLU A 1 92 ? -2.443 6.133 15.906 1 92 92 GLU A N 1
ATOM 730 C CA . GLU A 1 92 ? -1.33 5.793 16.781 1 92 92 GLU A CA 1
ATOM 731 C C . GLU A 1 92 ? -1.53 4.422 17.422 1 92 92 GLU A C 1
ATOM 733 O O . GLU A 1 92 ? -2.24 4.293 18.422 1 92 92 GLU A O 1
ATOM 738 N N . VAL A 1 93 ? -0.96 3.465 16.828 1 92.75 93 VAL A N 1
ATOM 739 C CA . VAL A 1 93 ? -1.107 2.092 17.297 1 92.75 93 VAL A CA 1
ATOM 740 C C . VAL A 1 93 ? 0.267 1.5 17.609 1 92.75 93 VAL A C 1
ATOM 742 O O . VAL A 1 93 ? 1.19 1.607 16.797 1 92.75 93 VAL A O 1
ATOM 745 N N . ASP A 1 94 ? 0.383 0.967 18.797 1 92.31 94 ASP A N 1
ATOM 746 C CA . ASP A 1 94 ? 1.617 0.271 19.141 1 92.31 94 ASP A CA 1
ATOM 747 C C . ASP A 1 94 ? 1.637 -1.141 18.562 1 92.31 94 ASP A C 1
ATOM 749 O O . ASP A 1 94 ? 1.027 -2.055 19.125 1 92.31 94 ASP A O 1
ATOM 753 N N . LEU A 1 95 ? 2.285 -1.277 17.469 1 93.31 95 LEU A N 1
ATOM 754 C CA . LEU A 1 95 ? 2.41 -2.586 16.844 1 93.31 95 LEU A CA 1
ATOM 755 C C . LEU A 1 95 ? 3.729 -3.252 17.219 1 93.31 95 LEU A C 1
ATOM 757 O O . LEU A 1 95 ? 4.711 -2.568 17.516 1 93.31 95 LEU A O 1
ATOM 761 N N . PRO A 1 96 ? 3.691 -4.605 17.25 1 93.31 96 PRO A N 1
ATOM 762 C CA . PRO A 1 96 ? 4.988 -5.258 17.422 1 93.31 96 PRO A CA 1
ATOM 763 C C . PRO A 1 96 ? 5.934 -5.023 16.25 1 93.31 96 PRO A C 1
ATOM 765 O O . PRO A 1 96 ? 5.535 -4.43 15.234 1 93.31 96 PRO A O 1
ATOM 768 N N . ASP A 1 97 ? 7.168 -5.426 16.469 1 95.06 97 ASP A N 1
ATOM 769 C CA . ASP A 1 97 ? 8.141 -5.316 15.383 1 95.06 97 ASP A CA 1
ATOM 770 C C . ASP A 1 97 ? 7.855 -6.34 14.289 1 95.06 97 ASP A C 1
ATOM 772 O O . ASP A 1 97 ? 8.359 -7.465 14.336 1 95.06 97 ASP A O 1
ATOM 776 N N . LEU A 1 98 ? 7.129 -5.918 13.305 1 95.81 98 LEU A N 1
ATOM 777 C CA . LEU A 1 98 ? 6.684 -6.805 12.234 1 95.81 98 LEU A CA 1
ATOM 778 C C . LEU A 1 98 ? 7.867 -7.289 11.406 1 95.81 98 LEU A C 1
ATOM 780 O O . LEU A 1 98 ? 7.848 -8.406 10.883 1 95.81 98 LEU A O 1
ATOM 784 N N . ARG A 1 99 ? 8.82 -6.473 11.211 1 95.75 99 ARG A N 1
ATOM 785 C CA . ARG A 1 99 ? 10.016 -6.867 10.469 1 95.75 99 ARG A CA 1
ATOM 786 C C . ARG A 1 99 ? 10.711 -8.055 11.141 1 95.75 99 ARG A C 1
ATOM 788 O O . ARG A 1 99 ? 11.094 -9.008 10.469 1 95.75 99 ARG A O 1
ATOM 795 N N . ALA A 1 100 ? 10.852 -7.883 12.43 1 95.88 100 ALA A N 1
ATOM 796 C CA . ALA A 1 100 ? 11.508 -8.938 13.188 1 95.88 100 ALA A CA 1
ATOM 797 C C . ALA A 1 100 ? 10.742 -10.25 13.078 1 95.88 100 ALA A C 1
ATOM 799 O O . ALA A 1 100 ? 11.344 -11.32 12.914 1 95.88 100 ALA A O 1
ATOM 800 N N . LEU A 1 101 ? 9.453 -10.18 13.195 1 95.81 101 LEU A N 1
ATOM 801 C CA . LEU A 1 101 ? 8.617 -11.367 13.078 1 95.81 101 LEU A CA 1
ATOM 802 C C . LEU A 1 101 ? 8.805 -12.031 11.719 1 95.81 101 LEU A C 1
ATOM 804 O O . LEU A 1 101 ? 8.93 -13.258 11.633 1 95.81 101 LEU A O 1
ATOM 808 N N . ALA A 1 102 ? 8.875 -11.25 10.656 1 96.56 102 ALA A N 1
ATOM 809 C CA . ALA A 1 102 ? 9.039 -11.773 9.305 1 96.56 102 ALA A CA 1
ATOM 810 C C . ALA A 1 102 ? 10.43 -12.383 9.117 1 96.56 102 ALA A C 1
ATOM 812 O O . ALA A 1 102 ? 10.57 -13.453 8.523 1 96.56 102 ALA A O 1
ATOM 813 N N . ARG A 1 103 ? 11.359 -11.688 9.633 1 94.81 103 ARG A N 1
ATOM 814 C CA . ARG A 1 103 ? 12.742 -12.148 9.516 1 94.81 103 ARG A CA 1
ATOM 815 C C . ARG A 1 103 ? 12.922 -13.5 10.203 1 94.81 103 ARG A C 1
ATOM 817 O O . ARG A 1 103 ? 13.625 -14.375 9.688 1 94.81 103 ARG A O 1
ATOM 824 N N . GLU A 1 104 ? 12.391 -13.562 11.352 1 95.44 104 GLU A N 1
ATOM 825 C CA . GLU A 1 104 ? 12.5 -14.805 12.109 1 95.44 104 GLU A CA 1
ATOM 826 C C . GLU A 1 104 ? 11.852 -15.961 11.367 1 95.44 104 GLU A C 1
ATOM 828 O O . GLU A 1 104 ? 12.391 -17.078 11.344 1 95.44 104 GLU A O 1
ATOM 833 N N . ALA A 1 105 ? 10.805 -15.742 10.758 1 94.44 105 ALA A N 1
ATOM 834 C CA . ALA A 1 105 ? 10.047 -16.781 10.062 1 94.44 105 ALA A CA 1
ATOM 835 C C . ALA A 1 105 ? 10.68 -17.109 8.719 1 94.44 105 ALA A C 1
ATOM 837 O O . ALA A 1 105 ? 10.547 -18.234 8.219 1 94.44 105 ALA A O 1
ATOM 838 N N . HIS A 1 106 ? 11.43 -16.141 8.109 1 95.12 106 HIS A N 1
ATOM 839 C CA . HIS A 1 106 ? 11.969 -16.312 6.762 1 95.12 106 HIS A CA 1
ATOM 840 C C . HIS A 1 106 ? 13.391 -15.773 6.664 1 95.12 106 HIS A C 1
ATOM 842 O O . HIS A 1 106 ? 13.633 -14.758 6.008 1 95.12 106 HIS A O 1
ATOM 848 N N . PRO A 1 107 ? 14.305 -16.516 7.168 1 93.38 107 PRO A N 1
ATOM 849 C CA . PRO A 1 107 ? 15.688 -16.047 7.199 1 93.38 107 PRO A CA 1
ATOM 850 C C . PRO A 1 107 ? 16.297 -15.93 5.805 1 93.38 107 PRO A C 1
ATOM 852 O O . PRO A 1 107 ? 17.344 -15.297 5.633 1 93.38 107 PRO A O 1
ATOM 855 N N . GLY A 1 108 ? 15.695 -16.516 4.832 1 94.31 108 GLY A N 1
ATOM 856 C CA . GLY A 1 108 ? 16.219 -16.5 3.475 1 94.31 108 GLY A CA 1
ATOM 857 C C . GLY A 1 108 ? 16.062 -15.164 2.775 1 94.31 108 GLY A C 1
ATOM 858 O O . GLY A 1 108 ? 16.703 -14.914 1.755 1 94.31 108 GLY A O 1
ATOM 859 N N . VAL A 1 109 ? 15.195 -14.344 3.324 1 95.56 109 VAL A N 1
ATOM 860 C CA . VAL A 1 109 ? 14.984 -13.023 2.748 1 95.56 109 VAL A CA 1
ATOM 861 C C . VAL A 1 109 ? 15.562 -11.953 3.678 1 95.56 109 VAL A C 1
ATOM 863 O O . VAL A 1 109 ? 15.883 -12.242 4.836 1 95.56 109 VAL A O 1
ATOM 866 N N . GLU A 1 110 ? 15.789 -10.789 3.156 1 97.31 110 GLU A N 1
ATOM 867 C CA . GLU A 1 110 ? 16.062 -9.602 3.963 1 97.31 110 GLU A CA 1
ATOM 868 C C . GLU A 1 110 ? 14.844 -8.703 4.074 1 97.31 110 GLU A C 1
ATOM 870 O O . GLU A 1 110 ? 14.359 -8.172 3.068 1 97.31 110 GLU A O 1
ATOM 875 N N . VAL A 1 111 ? 14.367 -8.578 5.258 1 97.44 111 VAL A N 1
ATOM 876 C CA . VAL A 1 111 ? 13.211 -7.715 5.48 1 97.44 111 VAL A CA 1
ATOM 877 C C . VAL A 1 111 ? 13.672 -6.344 5.969 1 97.44 111 VAL A C 1
ATOM 879 O O . VAL A 1 111 ? 14.234 -6.223 7.059 1 97.44 111 VAL A O 1
ATOM 882 N N . ARG A 1 112 ? 13.43 -5.336 5.242 1 96.69 112 ARG A N 1
ATOM 883 C CA . ARG A 1 112 ? 13.938 -4 5.551 1 96.69 112 ARG A CA 1
ATOM 884 C C . ARG A 1 112 ? 12.812 -3.09 6.035 1 96.69 112 ARG A C 1
ATOM 886 O O . ARG A 1 112 ? 13.047 -2.195 6.852 1 96.69 112 ARG A O 1
ATOM 893 N N . GLU A 1 113 ? 11.68 -3.252 5.535 1 94.5 113 GLU A N 1
ATOM 894 C CA . GLU A 1 113 ? 10.539 -2.396 5.859 1 94.5 113 GLU A CA 1
ATOM 895 C C . GLU A 1 113 ? 9.266 -3.217 6.016 1 94.5 113 GLU A C 1
ATOM 897 O O . GLU A 1 113 ? 9.117 -4.273 5.402 1 94.5 113 GLU A O 1
ATOM 902 N N . ALA A 1 114 ? 8.359 -2.775 6.828 1 94.81 114 ALA A N 1
ATOM 903 C CA . ALA A 1 114 ? 6.988 -3.256 6.941 1 94.81 114 ALA A CA 1
ATOM 904 C C . ALA A 1 114 ? 6 -2.094 6.957 1 94.81 114 ALA A C 1
ATOM 906 O O . ALA A 1 114 ? 6.039 -1.248 7.855 1 94.81 114 ALA A O 1
ATOM 907 N N . GLU A 1 115 ? 5.238 -2.078 5.992 1 89.94 115 GLU A N 1
ATOM 908 C CA . GLU A 1 115 ? 4.223 -1.032 5.906 1 89.94 115 GLU A CA 1
ATOM 909 C C . GLU A 1 115 ? 2.834 -1.586 6.211 1 89.94 115 GLU A C 1
ATOM 911 O O . GLU A 1 115 ? 2.422 -2.596 5.637 1 89.94 115 GLU A O 1
ATOM 916 N N . VAL A 1 116 ? 2.131 -0.915 7.043 1 93.75 116 VAL A N 1
ATOM 917 C CA . VAL A 1 116 ? 0.774 -1.319 7.398 1 93.75 116 VAL A CA 1
ATOM 918 C C . VAL A 1 116 ? -0.218 -0.248 6.949 1 93.75 116 VAL A C 1
ATOM 920 O O . VAL A 1 116 ? -0.032 0.938 7.234 1 93.75 116 VAL A O 1
ATOM 923 N N . THR A 1 117 ? -1.184 -0.662 6.277 1 90.44 117 THR A N 1
ATOM 924 C CA . THR A 1 117 ? -2.281 0.214 5.883 1 90.44 117 THR A CA 1
ATOM 925 C C . THR A 1 117 ? -3.607 -0.296 6.438 1 90.44 117 THR A C 1
ATOM 927 O O . THR A 1 117 ? -3.963 -1.46 6.242 1 90.44 117 THR A O 1
ATOM 930 N N . PHE A 1 118 ? -4.277 0.521 7.098 1 95.56 118 PHE A N 1
ATOM 931 C CA . PHE A 1 118 ? -5.605 0.189 7.598 1 95.56 118 PHE A CA 1
ATOM 932 C C . PHE A 1 118 ? -6.688 0.777 6.695 1 95.56 118 PHE A C 1
ATOM 934 O O . PHE A 1 118 ? -6.531 1.882 6.172 1 95.56 118 PHE A O 1
ATOM 941 N N . LYS A 1 119 ? -7.77 0.014 6.598 1 96 119 LYS A N 1
ATOM 942 C CA . LYS A 1 119 ? -8.953 0.486 5.883 1 96 119 LYS A CA 1
ATOM 943 C C . LYS A 1 119 ? -10.211 0.328 6.734 1 96 119 LYS A C 1
ATOM 945 O O . LYS A 1 119 ? -10.297 -0.591 7.551 1 96 119 LYS A O 1
ATOM 950 N N . GLY A 1 120 ? -11.148 1.104 6.449 1 97.12 120 GLY A N 1
ATOM 951 C CA . GLY A 1 120 ? -12.414 1.1 7.156 1 97.12 120 GLY A CA 1
ATOM 952 C C . GLY A 1 120 ? -13.188 2.398 7.012 1 97.12 120 GLY A C 1
ATOM 953 O O . GLY A 1 120 ? -13.32 2.924 5.902 1 97.12 120 GLY A O 1
ATOM 954 N N . LEU A 1 121 ? -13.727 2.789 8.219 1 97.38 121 LEU A N 1
ATOM 955 C CA . LEU A 1 121 ? -14.5 4.023 8.203 1 97.38 121 LEU A CA 1
ATOM 956 C C . LEU A 1 121 ? -13.914 5.047 9.172 1 97.38 121 LEU A C 1
ATOM 958 O O . LEU A 1 121 ? -13.516 4.695 10.281 1 97.38 121 LEU A O 1
ATOM 962 N N . CYS A 1 122 ? -13.898 6.258 8.695 1 95.19 122 CYS A N 1
ATOM 963 C CA . CYS A 1 122 ? -13.492 7.348 9.578 1 95.19 122 CYS A CA 1
ATOM 964 C C . CYS A 1 122 ? -14.586 7.656 10.594 1 95.19 122 CYS A C 1
ATOM 966 O O . CYS A 1 122 ? -15.711 7.16 10.477 1 95.19 122 C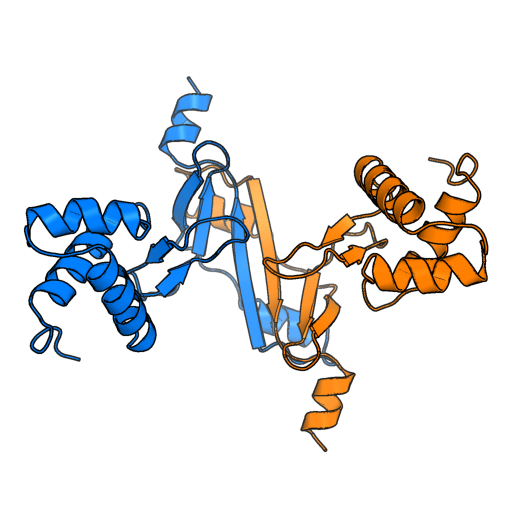YS A O 1
ATOM 968 N N . PRO A 1 123 ? -14.336 8.531 11.578 1 94.5 123 PRO A N 1
ATOM 969 C CA . PRO A 1 123 ? -15.328 8.805 12.617 1 94.5 123 PRO A CA 1
ATOM 970 C C . PRO A 1 123 ? -16.641 9.352 12.047 1 94.5 123 PRO A C 1
ATOM 972 O O . PRO A 1 123 ? -17.719 8.914 12.461 1 94.5 123 PRO A O 1
ATOM 975 N N . ALA A 1 124 ? -16.5 10.258 11.164 1 94.5 124 ALA A N 1
ATOM 976 C CA . ALA A 1 124 ? -17.688 10.875 10.594 1 94.5 124 ALA A CA 1
ATOM 977 C C . ALA A 1 124 ? -18.531 9.852 9.859 1 94.5 124 ALA A C 1
ATOM 979 O O . ALA A 1 124 ? -19.75 9.797 10.039 1 94.5 124 ALA A O 1
ATOM 980 N N . CYS A 1 125 ? -17.906 9.023 9.039 1 95.81 125 CYS A N 1
ATOM 981 C CA . CYS A 1 125 ? -18.641 8.031 8.258 1 95.81 125 CYS A CA 1
ATOM 982 C C . CYS A 1 125 ? -19.172 6.918 9.148 1 95.81 125 CYS A C 1
ATOM 984 O O . CYS A 1 125 ? -20.25 6.367 8.883 1 95.81 125 CYS A O 1
ATOM 986 N N . LYS A 1 126 ? -18.391 6.59 10.102 1 95.31 126 LYS A N 1
ATOM 987 C CA . LYS A 1 126 ? -18.844 5.609 11.086 1 95.31 126 LYS A CA 1
ATOM 988 C C . LYS A 1 126 ? -20.125 6.082 11.773 1 95.31 126 LYS A C 1
ATOM 990 O O . LYS A 1 126 ? -21.062 5.312 11.945 1 95.31 126 LYS A O 1
ATOM 995 N N . ALA A 1 127 ? -20.125 7.324 12.164 1 94.31 127 ALA A N 1
ATOM 996 C CA . ALA A 1 127 ? -21.281 7.914 12.828 1 94.31 127 ALA A CA 1
ATOM 997 C C . ALA A 1 127 ? -22.484 7.949 11.898 1 94.31 127 ALA A C 1
ATOM 999 O O . ALA A 1 127 ? -23.625 7.75 12.336 1 94.31 127 ALA A O 1
ATOM 1000 N N . ALA A 1 128 ? -22.219 8.172 10.688 1 92.5 128 ALA A N 1
ATOM 1001 C CA . ALA A 1 128 ? -23.297 8.258 9.711 1 92.5 128 ALA A CA 1
ATOM 1002 C C . ALA A 1 128 ? -23.953 6.895 9.484 1 92.5 128 ALA A C 1
ATOM 1004 O O . ALA A 1 128 ? -25.141 6.809 9.148 1 92.5 128 ALA A O 1
ATOM 1005 N N . LEU A 1 129 ? -23.156 5.883 9.516 1 86.06 129 LEU A N 1
ATOM 1006 C CA . LEU A 1 129 ? -23.672 4.531 9.328 1 86.06 129 LEU A CA 1
ATOM 1007 C C . LEU A 1 129 ? -24.594 4.137 10.477 1 86.06 129 LEU A C 1
ATOM 1009 O O . LEU A 1 129 ? -25.531 3.344 10.289 1 86.06 129 LEU A O 1
ATOM 1013 N N . LYS A 1 130 ? -24.312 4.504 11.672 1 79.88 130 LYS A N 1
ATOM 1014 C CA . LYS A 1 130 ? -25.109 4.172 12.844 1 79.88 130 LYS A CA 1
ATOM 1015 C C . LYS A 1 130 ? -26.438 4.941 12.844 1 79.88 130 LYS A C 1
ATOM 1017 O O . LYS A 1 130 ? -27.375 4.555 13.523 1 79.88 130 LYS A O 1
ATOM 1022 N N . GLY A 1 131 ? -26.469 5.918 12.125 1 67.12 131 GLY A N 1
ATOM 1023 C CA . GLY A 1 131 ? -27.719 6.664 12.086 1 67.12 131 GLY A CA 1
ATOM 1024 C C . GLY A 1 131 ? -28.562 6.363 10.859 1 67.12 131 GLY A C 1
ATOM 1025 O O . GLY A 1 131 ? -28.094 5.703 9.93 1 67.12 131 GLY A O 1
ATOM 1026 N N . MET B 1 1 ? -15.109 -26.141 -5.348 1 41 1 MET B N 1
ATOM 1027 C CA . MET B 1 1 ? -15.836 -26.094 -6.613 1 41 1 MET B CA 1
ATOM 1028 C C . MET B 1 1 ? -14.945 -26.562 -7.762 1 41 1 MET B C 1
ATOM 1030 O O . MET B 1 1 ? -13.727 -26.391 -7.719 1 41 1 MET B O 1
ATOM 1034 N N . ALA B 1 2 ? -15.273 -27.469 -8.602 1 45.69 2 ALA B N 1
ATOM 1035 C CA . ALA B 1 2 ? -14.672 -28.328 -9.617 1 45.69 2 ALA B CA 1
ATOM 1036 C C . ALA B 1 2 ? -13.977 -27.5 -10.695 1 45.69 2 ALA B C 1
ATOM 1038 O O . ALA B 1 2 ? -14.609 -26.688 -11.367 1 45.69 2 ALA B O 1
ATOM 1039 N N . LEU B 1 3 ? -12.617 -27.234 -10.594 1 53.81 3 LEU B N 1
ATOM 1040 C CA . LEU B 1 3 ? -11.844 -26.969 -11.805 1 53.81 3 LEU B CA 1
ATOM 1041 C C . LEU B 1 3 ? -12.391 -27.781 -12.984 1 53.81 3 LEU B C 1
ATOM 1043 O O . LEU B 1 3 ? -11.945 -27.594 -14.117 1 53.81 3 LEU B O 1
ATOM 1047 N N . LYS B 1 4 ? -13.281 -28.797 -12.766 1 57.91 4 LYS B N 1
ATOM 1048 C CA . LYS B 1 4 ? -13.758 -29.781 -13.727 1 57.91 4 LYS B CA 1
ATOM 1049 C C . LYS B 1 4 ? -14.594 -29.141 -14.82 1 57.91 4 LYS B C 1
ATOM 1051 O O . LYS B 1 4 ? -14.648 -29.641 -15.945 1 57.91 4 LYS B O 1
ATOM 1056 N N . ARG B 1 5 ? -15.039 -27.812 -14.609 1 74.62 5 ARG B N 1
ATOM 1057 C CA . ARG B 1 5 ? -15.891 -27.234 -15.633 1 74.62 5 ARG B CA 1
ATOM 1058 C C . ARG B 1 5 ? -15.211 -26.047 -16.312 1 74.62 5 ARG B C 1
ATOM 1060 O O . ARG B 1 5 ? -15.828 -25.359 -17.125 1 74.62 5 ARG B O 1
ATOM 1067 N N . LEU B 1 6 ? -13.82 -26.078 -16.078 1 85.12 6 LEU B N 1
ATOM 1068 C CA . LEU B 1 6 ? -13.109 -24.953 -16.688 1 85.12 6 LEU B CA 1
ATOM 1069 C C . LEU B 1 6 ? -12.711 -25.266 -18.125 1 85.12 6 LEU B C 1
ATOM 1071 O O . LEU B 1 6 ? -12.383 -26.406 -18.438 1 85.12 6 LEU B O 1
ATOM 1075 N N . THR B 1 7 ? -12.766 -24.266 -18.922 1 92.88 7 THR B N 1
ATOM 1076 C CA . THR B 1 7 ? -12.266 -24.391 -20.297 1 92.88 7 THR B CA 1
ATOM 1077 C C . THR B 1 7 ? -10.773 -24.734 -20.281 1 92.88 7 THR B C 1
ATOM 1079 O O . THR B 1 7 ? -10.109 -24.609 -19.25 1 92.88 7 THR B O 1
ATOM 1082 N N . ARG B 1 8 ? -10.32 -25.234 -21.422 1 93.31 8 ARG B N 1
ATOM 1083 C CA . ARG B 1 8 ? -8.914 -25.578 -21.562 1 93.31 8 ARG B CA 1
ATOM 1084 C C . ARG B 1 8 ? -8.031 -24.359 -21.297 1 93.31 8 ARG B C 1
ATOM 1086 O O . ARG B 1 8 ? -6.977 -24.484 -20.656 1 93.31 8 ARG B O 1
ATOM 1093 N N . GLN B 1 9 ? -8.453 -23.234 -21.719 1 95.12 9 GLN B N 1
ATOM 1094 C CA . GLN B 1 9 ? -7.695 -22 -21.547 1 95.12 9 GLN B CA 1
ATOM 1095 C C . GLN B 1 9 ? -7.578 -21.625 -20.062 1 95.12 9 GLN B C 1
ATOM 1097 O O . GLN B 1 9 ? -6.492 -21.312 -19.578 1 95.12 9 GLN B O 1
ATOM 1102 N N . ARG B 1 10 ? -8.656 -21.734 -19.406 1 95.88 10 ARG B N 1
ATOM 1103 C CA . ARG B 1 10 ? -8.688 -21.391 -17.984 1 95.88 10 ARG B CA 1
ATOM 1104 C C . ARG B 1 10 ? -7.844 -22.359 -17.172 1 95.88 10 ARG B C 1
ATOM 1106 O O . ARG B 1 10 ? -7.117 -21.938 -16.266 1 95.88 10 ARG B O 1
ATOM 1113 N N . LYS B 1 11 ? -7.98 -23.578 -17.531 1 96.5 11 LYS B N 1
ATOM 1114 C CA . LYS B 1 11 ? -7.168 -24.578 -16.844 1 96.5 11 LYS B CA 1
ATOM 1115 C C . LYS B 1 11 ? -5.68 -24.297 -17.047 1 96.5 11 LYS B C 1
ATOM 1117 O O . LYS B 1 11 ? -4.898 -24.375 -16.094 1 96.5 11 LYS B O 1
ATOM 1122 N N . ALA B 1 12 ? -5.332 -24.047 -18.266 1 97.12 12 ALA B N 1
ATOM 1123 C CA . ALA B 1 12 ? -3.932 -23.766 -18.578 1 97.12 12 ALA B CA 1
ATOM 1124 C C . ALA B 1 12 ? -3.422 -22.547 -17.812 1 97.12 12 ALA B C 1
ATOM 1126 O O . ALA B 1 12 ? -2.318 -22.578 -17.266 1 97.12 12 ALA B O 1
ATOM 1127 N N . ILE B 1 13 ? -4.215 -21.562 -17.734 1 97.62 13 ILE B N 1
ATOM 1128 C CA . ILE B 1 13 ? -3.848 -20.344 -17.031 1 97.62 13 ILE B CA 1
ATOM 1129 C C . ILE B 1 13 ? -3.625 -20.641 -15.555 1 97.62 13 ILE B C 1
ATOM 1131 O O . ILE B 1 13 ? -2.602 -20.266 -14.977 1 97.62 13 ILE B O 1
ATOM 1135 N N . LEU B 1 14 ? -4.543 -21.312 -14.977 1 96.38 14 LEU B N 1
ATOM 1136 C CA . LEU B 1 14 ? -4.449 -21.625 -13.562 1 96.38 14 LEU B CA 1
ATOM 1137 C C . LEU B 1 14 ? -3.205 -22.469 -13.273 1 96.38 14 LEU B C 1
ATOM 1139 O O . LEU B 1 14 ? -2.49 -22.219 -12.305 1 96.38 14 LEU B O 1
ATOM 1143 N N . GLU B 1 15 ? -2.959 -23.422 -14.125 1 95.88 15 GLU B N 1
ATOM 1144 C CA . GLU B 1 15 ? -1.796 -24.281 -13.945 1 95.88 15 GLU B CA 1
ATOM 1145 C C . GLU B 1 15 ? -0.497 -23.5 -14.055 1 95.88 15 GLU B C 1
ATOM 1147 O O . GLU B 1 15 ? 0.416 -23.672 -13.25 1 95.88 15 GLU B O 1
ATOM 1152 N N . VAL B 1 16 ? -0.438 -22.641 -15 1 96.81 16 VAL B N 1
ATOM 1153 C CA . VAL B 1 16 ? 0.75 -21.844 -15.242 1 96.81 16 VAL B CA 1
ATOM 1154 C C . VAL B 1 16 ? 1.006 -20.922 -14.047 1 96.81 16 VAL B C 1
ATOM 1156 O O . VAL B 1 16 ? 2.137 -20.828 -13.57 1 96.81 16 VAL B O 1
ATOM 1159 N N . VAL B 1 17 ? -0.016 -20.266 -13.539 1 96.25 17 VAL B N 1
ATOM 1160 C CA . VAL B 1 17 ? 0.132 -19.344 -12.422 1 96.25 17 VAL B CA 1
ATOM 1161 C C . VAL B 1 17 ? 0.523 -20.109 -11.164 1 96.25 17 VAL B C 1
ATOM 1163 O O . VAL B 1 17 ? 1.396 -19.672 -10.406 1 96.25 17 VAL B O 1
ATOM 1166 N N . ARG B 1 18 ? -0.101 -21.234 -11 1 93.38 18 ARG B N 1
ATOM 1167 C CA . ARG B 1 18 ? 0.178 -22.047 -9.82 1 93.38 18 ARG B CA 1
ATOM 1168 C C . ARG B 1 18 ? 1.629 -22.516 -9.812 1 93.38 18 ARG B C 1
ATOM 1170 O O . ARG B 1 18 ? 2.254 -22.594 -8.75 1 93.38 18 ARG B O 1
ATOM 1177 N N . GLN B 1 19 ? 2.055 -22.75 -10.984 1 92.25 19 GLN B N 1
ATOM 1178 C CA . GLN B 1 19 ? 3.408 -23.281 -11.094 1 92.25 19 GLN B CA 1
ATOM 1179 C C . GLN B 1 19 ? 4.445 -22.172 -11.008 1 92.25 19 GLN B C 1
ATOM 1181 O O . GLN B 1 19 ? 5.605 -22.406 -10.68 1 92.25 19 GLN B O 1
ATOM 1186 N N . ALA B 1 20 ? 3.852 -21.062 -11.234 1 86.94 20 ALA B N 1
ATOM 1187 C CA . ALA B 1 20 ? 4.77 -19.922 -11.164 1 86.94 20 ALA B CA 1
ATOM 1188 C C . ALA B 1 20 ? 5.105 -19.578 -9.719 1 86.94 20 ALA B C 1
ATOM 1190 O O . ALA B 1 20 ? 4.273 -19.734 -8.828 1 86.94 20 ALA B O 1
ATOM 1191 N N . ARG B 1 21 ? 6.309 -19.391 -9.188 1 77.56 21 ARG B N 1
ATOM 1192 C CA . ARG B 1 21 ? 6.75 -19.047 -7.832 1 77.56 21 ARG B CA 1
ATOM 1193 C C . ARG B 1 21 ? 7.137 -17.578 -7.73 1 77.56 21 ARG B C 1
ATOM 1195 O O . ARG B 1 21 ? 7.852 -17.188 -6.805 1 77.56 21 ARG B O 1
ATOM 1202 N N . HIS B 1 22 ? 6.59 -16.828 -8.695 1 84.69 22 HIS B N 1
ATOM 1203 C CA . HIS B 1 22 ? 7.012 -15.43 -8.664 1 84.69 22 HIS B CA 1
ATOM 1204 C C . HIS B 1 22 ? 5.852 -14.492 -9 1 84.69 22 HIS B C 1
ATOM 1206 O O . HIS B 1 22 ? 6.07 -13.375 -9.469 1 84.69 22 HIS B O 1
ATOM 1212 N N . HIS B 1 23 ? 4.566 -14.93 -8.898 1 93.31 23 HIS B N 1
ATOM 1213 C CA . HIS B 1 23 ? 3.371 -14.125 -9.133 1 93.31 23 HIS B CA 1
ATOM 1214 C C . HIS B 1 23 ? 3.451 -13.391 -10.469 1 93.31 23 HIS B C 1
ATOM 1216 O O . HIS B 1 23 ? 3.604 -12.172 -10.5 1 93.31 23 HIS B O 1
ATOM 1222 N N . PRO B 1 24 ? 3.221 -14.062 -11.523 1 94.94 24 PRO B N 1
ATOM 1223 C CA . PRO B 1 24 ? 3.463 -13.508 -12.859 1 94.94 24 PRO B CA 1
ATOM 1224 C C . PRO B 1 24 ? 2.42 -12.469 -13.273 1 94.94 24 PRO B C 1
ATOM 1226 O O . PRO B 1 24 ? 1.342 -12.406 -12.672 1 94.94 24 PRO B O 1
ATOM 1229 N N . ASP B 1 25 ? 2.852 -11.656 -14.25 1 95.88 25 ASP B N 1
ATOM 1230 C CA . ASP B 1 25 ? 1.884 -10.75 -14.859 1 95.88 25 ASP B CA 1
ATOM 1231 C C . ASP B 1 25 ? 1.263 -11.367 -16.109 1 95.88 25 ASP B C 1
ATOM 1233 O O . ASP B 1 25 ? 1.625 -12.477 -16.5 1 95.88 25 ASP B O 1
ATOM 1237 N N . ALA B 1 26 ? 0.387 -10.648 -16.734 1 97.19 26 ALA B N 1
ATOM 1238 C CA . ALA B 1 26 ? -0.365 -11.172 -17.859 1 97.19 26 ALA B CA 1
ATOM 1239 C C . ALA B 1 26 ? 0.558 -11.469 -19.047 1 97.19 26 ALA B C 1
ATOM 1241 O O . ALA B 1 26 ? 0.37 -12.461 -19.75 1 97.19 26 ALA B O 1
ATOM 1242 N N . ALA B 1 27 ? 1.526 -10.664 -19.219 1 96.38 27 ALA B N 1
ATOM 1243 C CA . ALA B 1 27 ? 2.441 -10.859 -20.344 1 96.38 27 ALA B CA 1
ATOM 1244 C C . ALA B 1 27 ? 3.197 -12.18 -20.219 1 96.38 27 ALA B C 1
ATOM 1246 O O . ALA B 1 27 ? 3.283 -12.945 -21.172 1 96.38 27 ALA B O 1
ATOM 1247 N N . TRP B 1 28 ? 3.707 -12.383 -19.062 1 96.31 28 TRP B N 1
ATOM 1248 C CA . TRP B 1 28 ? 4.418 -13.633 -18.812 1 96.31 28 TRP B CA 1
ATOM 1249 C C . TRP B 1 28 ? 3.473 -14.828 -18.938 1 96.31 28 TRP B C 1
ATOM 1251 O O . TRP B 1 28 ? 3.82 -15.844 -19.531 1 96.31 28 TRP B O 1
ATOM 1261 N N . ILE B 1 29 ? 2.312 -14.68 -18.375 1 97.88 29 ILE B N 1
ATOM 1262 C CA . ILE B 1 29 ? 1.315 -15.742 -18.406 1 97.88 29 ILE B CA 1
ATOM 1263 C C . ILE B 1 29 ? 0.972 -16.078 -19.859 1 97.88 29 ILE B C 1
ATOM 1265 O O . ILE B 1 29 ? 0.882 -17.25 -20.234 1 97.88 29 ILE B O 1
ATOM 1269 N N . TYR B 1 30 ? 0.851 -15.039 -20.641 1 98.19 30 TYR B N 1
ATOM 1270 C CA . TYR B 1 30 ? 0.554 -15.219 -22.047 1 98.19 30 TYR B CA 1
ATOM 1271 C C . TYR B 1 30 ? 1.616 -16.078 -22.734 1 98.19 30 TYR B C 1
ATOM 1273 O O . TYR B 1 30 ? 1.294 -17.062 -23.406 1 98.19 30 TYR B O 1
ATOM 1281 N N . GLN B 1 31 ? 2.797 -15.766 -22.5 1 97.81 31 GLN B N 1
ATOM 1282 C CA . GLN B 1 31 ? 3.902 -16.484 -23.125 1 97.81 31 GLN B CA 1
ATOM 1283 C C . GLN B 1 31 ? 3.922 -17.953 -22.703 1 97.81 31 GLN B C 1
ATOM 1285 O O . GLN B 1 31 ? 4.176 -18.844 -23.516 1 97.81 31 GLN B O 1
ATOM 1290 N N . GLU B 1 32 ? 3.641 -18.188 -21.516 1 97.69 32 GLU B N 1
ATOM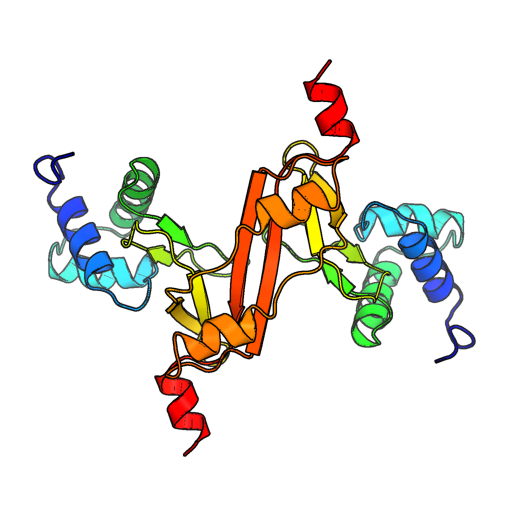 1291 C CA . GLU B 1 32 ? 3.684 -19.562 -21.016 1 97.69 32 GLU B CA 1
ATOM 1292 C C . GLU B 1 32 ? 2.459 -20.344 -21.453 1 97.69 32 GLU B C 1
ATOM 1294 O O . GLU B 1 32 ? 2.57 -21.531 -21.812 1 97.69 32 GLU B O 1
ATOM 1299 N N . VAL B 1 33 ? 1.316 -19.781 -21.438 1 97.94 33 VAL B N 1
ATOM 1300 C CA . VAL B 1 33 ? 0.08 -20.469 -21.797 1 97.94 33 VAL B CA 1
ATOM 1301 C C . VAL B 1 33 ? 0.103 -20.812 -23.281 1 97.94 33 VAL B C 1
ATOM 1303 O O . VAL B 1 33 ? -0.398 -21.875 -23.688 1 97.94 33 VAL B O 1
ATOM 1306 N N . ARG B 1 34 ? 0.643 -19.922 -24.047 1 97 34 ARG B N 1
ATOM 1307 C CA . ARG B 1 34 ? 0.666 -20.141 -25.5 1 97 34 ARG B CA 1
ATOM 1308 C C . ARG B 1 34 ? 1.404 -21.438 -25.844 1 97 34 ARG B C 1
ATOM 1310 O O . ARG B 1 34 ? 1.152 -22.047 -26.891 1 97 34 ARG B O 1
ATOM 1317 N N . LYS B 1 35 ? 2.334 -21.828 -25.016 1 97 35 LYS B N 1
ATOM 1318 C CA . LYS B 1 35 ? 3.051 -23.094 -25.219 1 97 35 LYS B CA 1
ATOM 1319 C C . LYS B 1 35 ? 2.113 -24.281 -25.078 1 97 35 LYS B C 1
ATOM 1321 O O . LYS B 1 35 ? 2.359 -25.344 -25.656 1 97 35 LYS B O 1
ATOM 1326 N N . ARG B 1 36 ? 1.052 -24.094 -24.375 1 95.25 36 ARG B N 1
ATOM 1327 C CA . ARG B 1 36 ? 0.093 -25.156 -24.109 1 95.25 36 ARG B CA 1
ATOM 1328 C C . ARG B 1 36 ? -1.148 -25.016 -24.984 1 95.25 36 ARG B C 1
ATOM 1330 O O . ARG B 1 36 ? -1.778 -26.016 -25.344 1 95.25 36 ARG B O 1
ATOM 1337 N N . VAL B 1 37 ? -1.456 -23.766 -25.172 1 96.5 37 VAL B N 1
ATOM 1338 C CA . VAL B 1 37 ? -2.604 -23.406 -26 1 96.5 37 VAL B CA 1
ATOM 1339 C C . VAL B 1 37 ? -2.168 -22.469 -27.109 1 96.5 37 VAL B C 1
ATOM 1341 O O . VAL B 1 37 ? -2.395 -21.25 -27.031 1 96.5 37 VAL B O 1
ATOM 1344 N N . PRO B 1 38 ? -1.631 -22.844 -28.25 1 94.69 38 PRO B N 1
ATOM 1345 C CA . PRO B 1 38 ? -0.909 -22.047 -29.25 1 94.69 38 PRO B CA 1
ATOM 1346 C C . PRO B 1 38 ? -1.765 -20.938 -29.859 1 94.69 38 PRO B C 1
ATOM 1348 O O . PRO B 1 38 ? -1.247 -19.875 -30.203 1 94.69 38 PRO B O 1
ATOM 1351 N N . LYS B 1 39 ? -3.076 -21.016 -30 1 93.94 39 LYS B N 1
ATOM 1352 C CA . LYS B 1 39 ? -3.873 -20.031 -30.734 1 93.94 39 LYS B CA 1
ATOM 1353 C C . LYS B 1 39 ? -4.527 -19.031 -29.781 1 93.94 39 LYS B C 1
ATOM 1355 O O . LYS B 1 39 ? -5.352 -18.219 -30.188 1 93.94 39 LYS B O 1
ATOM 1360 N N . VAL B 1 40 ? -3.994 -19.094 -28.594 1 97 40 VAL B N 1
ATOM 1361 C CA . VAL B 1 40 ? -4.621 -18.188 -27.641 1 97 40 VAL B CA 1
ATOM 1362 C C . VAL B 1 40 ? -4.152 -16.766 -27.891 1 97 40 VAL B C 1
ATOM 1364 O O . VAL B 1 40 ? -2.986 -16.531 -28.234 1 97 40 VAL B O 1
ATOM 1367 N N . SER B 1 41 ? -4.98 -15.781 -27.75 1 97.06 41 SER B N 1
ATOM 1368 C CA . SER B 1 41 ? -4.637 -14.367 -27.922 1 97.06 41 SER B CA 1
ATOM 1369 C C . SER B 1 41 ? -4.387 -13.703 -26.562 1 97.06 41 SER B C 1
ATOM 1371 O O . SER B 1 41 ? -4.828 -14.203 -25.531 1 97.06 41 SER B O 1
ATOM 1373 N N . LEU B 1 42 ? -3.773 -12.578 -26.625 1 96.44 42 LEU B N 1
ATOM 1374 C CA . LEU B 1 42 ? -3.537 -11.797 -25.422 1 96.44 42 LEU B CA 1
ATOM 1375 C C . LEU B 1 42 ? -4.855 -11.336 -24.797 1 96.44 42 LEU B C 1
ATOM 1377 O O . LEU B 1 42 ? -5.012 -11.344 -23.578 1 96.44 42 LEU B O 1
ATOM 1381 N N . GLY B 1 43 ? -5.762 -10.992 -25.625 1 97.19 43 GLY B N 1
ATOM 1382 C CA . GLY B 1 43 ? -7.078 -10.594 -25.156 1 97.19 43 GLY B CA 1
ATOM 1383 C C . GLY B 1 43 ? -7.789 -11.695 -24.391 1 97.19 43 GLY B C 1
ATOM 1384 O O . GLY B 1 43 ? -8.406 -11.438 -23.344 1 97.19 43 GLY B O 1
ATOM 1385 N N . THR B 1 44 ? -7.707 -12.852 -24.859 1 96.69 44 THR B N 1
ATOM 1386 C CA . THR B 1 44 ? -8.289 -14.008 -24.188 1 96.69 44 THR B CA 1
ATOM 1387 C C . THR B 1 44 ? -7.668 -14.211 -22.812 1 96.69 44 THR B C 1
ATOM 1389 O O . THR B 1 44 ? -8.375 -14.5 -21.844 1 96.69 44 THR B O 1
ATOM 1392 N N . ILE B 1 45 ? -6.371 -14.016 -22.734 1 98.12 45 ILE B N 1
ATOM 1393 C CA . ILE B 1 45 ? -5.668 -14.156 -21.453 1 98.12 45 ILE B CA 1
ATOM 1394 C C . ILE B 1 45 ? -6.207 -13.141 -20.453 1 98.12 45 ILE B C 1
ATOM 1396 O O . ILE B 1 45 ? -6.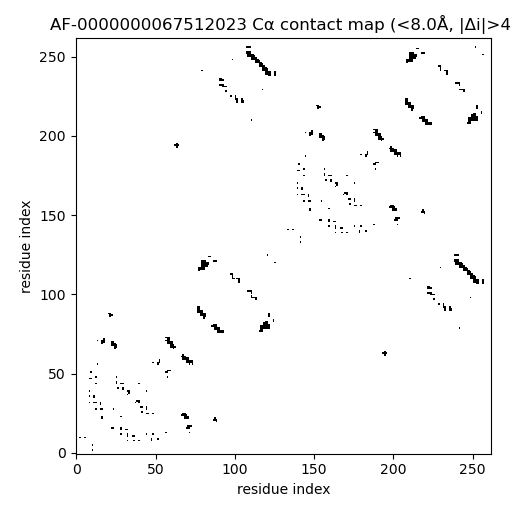586 -13.5 -19.344 1 98.12 45 ILE B O 1
ATOM 1400 N N . TYR B 1 46 ? -6.285 -11.93 -20.891 1 97.75 46 TYR B N 1
ATOM 1401 C CA . TYR B 1 46 ? -6.746 -10.867 -20.016 1 97.75 46 TYR B CA 1
ATOM 1402 C C . TYR B 1 46 ? -8.164 -11.133 -19.531 1 97.75 46 TYR B C 1
ATOM 1404 O O . TYR B 1 46 ? -8.461 -11 -18.344 1 97.75 46 TYR B O 1
ATOM 1412 N N . ARG B 1 47 ? -8.992 -11.484 -20.375 1 97.19 47 ARG B N 1
ATOM 1413 C CA . ARG B 1 47 ? -10.391 -11.727 -20.031 1 97.19 47 ARG B CA 1
ATOM 1414 C C . ARG B 1 47 ? -10.523 -12.883 -19.047 1 97.19 47 ARG B C 1
ATOM 1416 O O . ARG B 1 47 ? -11.312 -12.812 -18.109 1 97.19 47 ARG B O 1
ATOM 1423 N N . ASN B 1 48 ? -9.781 -13.867 -19.344 1 97.56 48 ASN B N 1
ATOM 1424 C CA . ASN B 1 48 ? -9.852 -15.023 -18.469 1 97.56 48 ASN B CA 1
ATOM 1425 C C . ASN B 1 48 ? -9.258 -14.711 -17.094 1 97.56 48 ASN B C 1
ATOM 1427 O O . ASN B 1 48 ? -9.766 -15.18 -16.062 1 97.56 48 ASN B O 1
ATOM 1431 N N . LEU B 1 49 ? -8.188 -13.961 -17.109 1 97.94 49 LEU B N 1
ATOM 1432 C CA . LEU B 1 49 ? -7.613 -13.555 -15.836 1 97.94 49 LEU B CA 1
ATOM 1433 C C . LEU B 1 49 ? -8.625 -12.766 -15.016 1 97.94 49 LEU B C 1
ATOM 1435 O O . LEU B 1 49 ? -8.789 -13.008 -13.82 1 97.94 49 LEU B O 1
ATOM 1439 N N . GLU B 1 50 ? -9.305 -11.906 -15.594 1 97.44 50 GLU B N 1
ATOM 1440 C CA . GLU B 1 50 ? -10.344 -11.125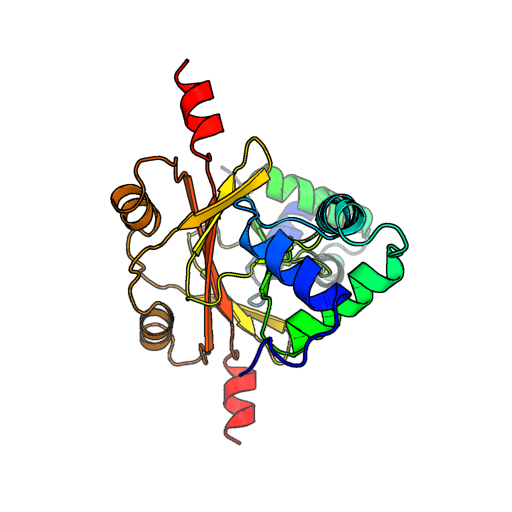 -14.93 1 97.44 50 GLU B CA 1
ATOM 1441 C C . GLU B 1 50 ? -11.438 -12.031 -14.367 1 97.44 50 GLU B C 1
ATOM 1443 O O . GLU B 1 50 ? -11.859 -11.859 -13.219 1 97.44 50 GLU B O 1
ATOM 1448 N N . ALA B 1 51 ? -11.867 -12.922 -15.141 1 96.81 51 ALA B N 1
ATOM 1449 C CA . ALA B 1 51 ? -12.914 -13.844 -14.734 1 96.81 51 ALA B CA 1
ATOM 1450 C C . ALA B 1 51 ? -12.461 -14.719 -13.562 1 96.81 51 ALA B C 1
ATOM 1452 O O . ALA B 1 51 ? -13.203 -14.922 -12.609 1 96.81 51 ALA B O 1
ATOM 1453 N N . LEU B 1 52 ? -11.281 -15.234 -13.711 1 97.31 52 LEU B N 1
ATOM 1454 C CA . LEU B 1 52 ? -10.742 -16.109 -12.68 1 97.31 52 LEU B CA 1
ATOM 1455 C C . LEU B 1 52 ? -10.578 -15.367 -11.359 1 97.31 52 LEU B C 1
ATOM 1457 O O . LEU B 1 52 ? -10.758 -15.945 -10.289 1 97.31 52 LEU B O 1
ATOM 1461 N N . VAL B 1 53 ? -10.25 -14.117 -11.406 1 96.12 53 VAL B N 1
ATOM 1462 C CA . VAL B 1 53 ? -10.18 -13.273 -10.219 1 96.12 53 VAL B CA 1
ATOM 1463 C C . VAL B 1 53 ? -11.578 -13.086 -9.633 1 96.12 53 VAL B C 1
ATOM 1465 O O . VAL B 1 53 ? -11.797 -13.281 -8.438 1 96.12 53 VAL B O 1
ATOM 1468 N N . ALA B 1 54 ? -12.469 -12.797 -10.43 1 95.81 54 ALA B N 1
ATOM 1469 C CA . ALA B 1 54 ? -13.844 -12.547 -10 1 95.81 54 ALA B CA 1
ATOM 1470 C C . ALA B 1 54 ? -14.445 -13.797 -9.359 1 95.81 54 ALA B C 1
ATOM 1472 O O . ALA B 1 54 ? -15.25 -13.695 -8.43 1 95.81 54 ALA B O 1
ATOM 1473 N N . GLU B 1 55 ? -14.016 -14.859 -9.82 1 95.31 55 GLU B N 1
ATOM 1474 C CA . GLU B 1 55 ? -14.57 -16.125 -9.359 1 95.31 55 GLU B CA 1
ATOM 1475 C C . GLU B 1 55 ? -13.797 -16.656 -8.148 1 95.31 55 GLU B C 1
ATOM 1477 O O . GLU B 1 55 ? -14.164 -17.672 -7.57 1 95.31 55 GLU B O 1
ATOM 1482 N N . GLY B 1 56 ? -12.711 -16.078 -7.883 1 94.5 56 GLY B N 1
ATOM 1483 C CA . GLY B 1 56 ? -12 -16.391 -6.652 1 94.5 56 GLY B CA 1
ATOM 1484 C C . GLY B 1 56 ? -10.906 -17.422 -6.848 1 94.5 56 GLY B C 1
ATOM 1485 O O . GLY B 1 56 ? -10.414 -18 -5.879 1 94.5 56 GLY B O 1
ATOM 1486 N N . TYR B 1 57 ? -10.492 -17.672 -8.125 1 95.25 57 TYR B N 1
ATOM 1487 C CA . TYR B 1 57 ? -9.438 -18.641 -8.391 1 95.25 57 TYR B CA 1
ATOM 1488 C C . TYR B 1 57 ? -8.062 -17.984 -8.32 1 95.25 57 TYR B C 1
ATOM 1490 O O . TYR B 1 57 ? -7.055 -18.672 -8.141 1 95.25 57 TYR B O 1
ATOM 1498 N N . LEU B 1 58 ? -8.062 -16.688 -8.484 1 96.12 58 LEU B N 1
ATOM 1499 C CA . LEU B 1 58 ? -6.824 -15.922 -8.438 1 96.12 58 LEU B CA 1
ATOM 1500 C C . LEU B 1 58 ? -7 -14.664 -7.598 1 96.12 58 LEU B C 1
ATOM 1502 O O . LEU B 1 58 ? -8.102 -14.117 -7.508 1 96.12 58 LEU B O 1
ATOM 1506 N N . VAL B 1 59 ? -5.918 -14.258 -7.016 1 93.38 59 VAL B N 1
ATOM 1507 C CA . VAL B 1 59 ? -5.871 -12.977 -6.309 1 93.38 59 VAL B CA 1
ATOM 1508 C C . VAL B 1 59 ? -4.949 -12.016 -7.047 1 93.38 59 VAL B C 1
ATOM 1510 O O . VAL B 1 59 ? -3.783 -12.32 -7.293 1 93.38 59 VAL B O 1
ATOM 1513 N N . PRO B 1 60 ? -5.516 -10.867 -7.391 1 94.44 60 PRO B N 1
ATOM 1514 C CA . PRO B 1 60 ? -4.652 -9.875 -8.047 1 94.44 60 PRO B CA 1
ATOM 1515 C C . PRO B 1 60 ? -3.771 -9.117 -7.055 1 94.44 60 PRO B C 1
ATOM 1517 O O . PRO B 1 60 ? -4.207 -8.812 -5.945 1 94.44 60 PRO B O 1
ATOM 1520 N N . ILE B 1 61 ? -2.568 -8.883 -7.359 1 90.56 61 ILE B N 1
ATOM 1521 C CA . ILE B 1 61 ? -1.639 -8.016 -6.645 1 90.56 61 ILE B CA 1
ATOM 1522 C C . ILE B 1 61 ? -1.365 -6.762 -7.473 1 90.56 61 ILE B C 1
ATOM 1524 O O . ILE B 1 61 ? -0.726 -6.832 -8.523 1 90.56 61 ILE B O 1
ATOM 1528 N N . THR B 1 62 ? -1.853 -5.633 -7 1 87 62 THR B N 1
ATOM 1529 C CA . THR B 1 62 ? -1.772 -4.406 -7.777 1 87 62 THR B CA 1
ATOM 1530 C C . THR B 1 62 ? -0.941 -3.354 -7.051 1 87 62 THR B C 1
ATOM 1532 O O . THR B 1 62 ? -1.028 -3.225 -5.824 1 87 62 THR B O 1
ATOM 1535 N N . LYS B 1 63 ? 0.016 -2.809 -7.715 1 76.44 63 LYS B N 1
ATOM 1536 C CA . LYS B 1 63 ? 0.809 -1.671 -7.258 1 76.44 63 LYS B CA 1
ATOM 1537 C C . LYS B 1 63 ? 0.775 -0.533 -8.273 1 76.44 63 LYS B C 1
ATOM 1539 O O . LYS B 1 63 ? 0.837 -0.771 -9.484 1 76.44 63 LYS B O 1
ATOM 1544 N N . ALA B 1 64 ? 0.731 0.65 -7.766 1 72.38 64 ALA B N 1
ATOM 1545 C CA . ALA B 1 64 ? 0.659 1.808 -8.656 1 72.38 64 ALA B CA 1
ATOM 1546 C C . ALA B 1 64 ? 1.824 1.815 -9.641 1 72.38 64 ALA B C 1
ATOM 1548 O O . ALA B 1 64 ? 2.979 1.621 -9.25 1 72.38 64 ALA B O 1
ATOM 1549 N N . GLY B 1 65 ? 1.473 2.018 -10.844 1 77.25 65 GLY B N 1
ATOM 1550 C CA . GLY B 1 65 ? 2.486 2.166 -11.875 1 77.25 65 GLY B CA 1
ATOM 1551 C C . GLY B 1 65 ? 3.059 0.843 -12.344 1 77.25 65 GLY B C 1
ATOM 1552 O O . GLY B 1 65 ? 3.992 0.815 -13.148 1 77.25 65 GLY B O 1
ATOM 1553 N N . GLU B 1 66 ? 2.547 -0.192 -11.852 1 83.75 66 GLU B N 1
ATOM 1554 C CA . GLU B 1 66 ? 3.086 -1.5 -12.211 1 83.75 66 GLU B CA 1
ATOM 1555 C C . GLU B 1 66 ? 2.002 -2.4 -12.797 1 83.75 66 GLU B C 1
ATOM 1557 O O . GLU B 1 66 ? 0.81 -2.137 -12.625 1 83.75 66 GLU B O 1
ATOM 1562 N N . ALA B 1 67 ? 2.453 -3.354 -13.508 1 90.31 67 ALA B N 1
ATOM 1563 C CA . ALA B 1 67 ? 1.518 -4.344 -14.039 1 90.31 67 ALA B CA 1
ATOM 1564 C C . ALA B 1 67 ? 0.915 -5.184 -12.914 1 90.31 67 ALA B C 1
ATOM 1566 O O . ALA B 1 67 ? 1.596 -5.504 -11.938 1 90.31 67 ALA B O 1
ATOM 1567 N N . THR B 1 68 ? -0.317 -5.543 -13.125 1 94.31 68 THR B N 1
ATOM 1568 C CA . THR B 1 68 ? -0.967 -6.434 -12.172 1 94.31 68 THR B CA 1
ATOM 1569 C C . THR B 1 68 ? -0.331 -7.82 -12.203 1 94.31 68 THR B C 1
ATOM 1571 O O . THR B 1 68 ? -0.04 -8.352 -13.273 1 94.31 68 THR B O 1
ATOM 1574 N N . ARG B 1 69 ? -0.077 -8.312 -11.047 1 94.88 69 ARG B N 1
ATOM 1575 C CA . ARG B 1 69 ? 0.412 -9.68 -10.898 1 94.88 69 ARG B CA 1
ATOM 1576 C C . ARG B 1 69 ? -0.647 -10.57 -10.258 1 94.88 69 ARG B C 1
ATOM 1578 O O . ARG B 1 69 ? -1.634 -10.078 -9.711 1 94.88 69 ARG B O 1
ATOM 1585 N N . TYR B 1 70 ? -0.488 -11.875 -10.438 1 95.94 70 TYR B N 1
ATOM 1586 C CA . TYR B 1 70 ? -1.557 -12.781 -10.031 1 95.94 70 TYR B CA 1
ATOM 1587 C C . TYR B 1 70 ? -1.021 -13.883 -9.125 1 95.94 70 TYR B C 1
ATOM 1589 O O . TYR B 1 70 ? 0.058 -14.43 -9.367 1 95.94 70 TYR B O 1
ATOM 1597 N N . ASP B 1 71 ? -1.798 -14.156 -8.117 1 94.62 71 ASP B N 1
ATOM 1598 C CA . ASP B 1 71 ? -1.479 -15.148 -7.094 1 94.62 71 ASP B CA 1
ATOM 1599 C C . ASP B 1 71 ? -2.529 -16.266 -7.059 1 94.62 71 ASP B C 1
ATOM 1601 O O . ASP B 1 71 ? -3.719 -15.984 -6.879 1 94.62 71 ASP B O 1
ATOM 1605 N N . ALA B 1 72 ? -2.068 -17.5 -7.18 1 92.69 72 ALA B N 1
ATOM 1606 C CA . ALA B 1 72 ? -2.994 -18.625 -7.148 1 92.69 72 ALA B CA 1
ATOM 1607 C C . ALA B 1 72 ? -3.09 -19.219 -5.746 1 92.69 72 ALA B C 1
ATOM 1609 O O . ALA B 1 72 ? -3.906 -20.109 -5.492 1 92.69 72 ALA B O 1
ATOM 1610 N N . ASN B 1 73 ? -2.172 -18.812 -4.906 1 89.56 73 ASN B N 1
ATOM 1611 C CA . ASN B 1 73 ? -2.252 -19.203 -3.502 1 89.56 73 ASN B CA 1
ATOM 1612 C C . ASN B 1 73 ? -3.35 -18.438 -2.77 1 89.56 73 ASN B C 1
ATOM 1614 O O . ASN B 1 73 ? -3.201 -17.25 -2.484 1 89.56 73 ASN B O 1
ATOM 1618 N N . LEU B 1 74 ? -4.387 -19.156 -2.404 1 86.75 74 LEU B N 1
ATOM 1619 C CA . LEU B 1 74 ? -5.555 -18.5 -1.828 1 86.75 74 LEU B CA 1
ATOM 1620 C C . LEU B 1 74 ? -5.449 -18.438 -0.307 1 86.75 74 LEU B C 1
ATOM 1622 O O . LEU B 1 74 ? -6.281 -17.812 0.353 1 86.75 74 LEU B O 1
ATOM 1626 N N . HIS B 1 75 ? -4.461 -19.094 0.242 1 86.19 75 HIS B N 1
ATOM 1627 C CA . HIS B 1 75 ? -4.234 -19.016 1.681 1 86.19 75 HIS B CA 1
ATOM 1628 C C . HIS B 1 75 ? -3.686 -17.656 2.08 1 86.19 75 HIS B C 1
ATOM 1630 O O . HIS B 1 75 ? -2.836 -17.094 1.384 1 86.19 75 HIS B O 1
ATOM 1636 N N . PRO B 1 76 ? -4.207 -17.141 3.152 1 84.25 76 PRO B N 1
ATOM 1637 C CA . PRO B 1 76 ? -3.717 -15.836 3.602 1 84.25 76 PRO B CA 1
ATOM 1638 C C . PRO B 1 76 ? -2.213 -15.828 3.861 1 84.25 76 PRO B C 1
ATOM 1640 O O . PRO B 1 76 ? -1.695 -16.719 4.543 1 84.25 76 PRO B O 1
ATOM 1643 N N . HIS B 1 77 ? -1.519 -14.984 3.203 1 89.19 77 HIS B N 1
ATOM 1644 C CA . HIS B 1 77 ? -0.085 -14.781 3.387 1 89.19 77 HIS B CA 1
ATOM 1645 C C . HIS B 1 77 ? 0.314 -13.344 3.076 1 89.19 77 HIS B C 1
ATOM 1647 O O . HIS B 1 77 ? -0.502 -12.562 2.586 1 89.19 77 HIS B O 1
ATOM 1653 N N . HIS B 1 78 ? 1.506 -13.102 3.484 1 92.44 78 HIS B N 1
ATOM 1654 C CA . HIS B 1 78 ? 2.055 -11.781 3.191 1 92.44 78 HIS B CA 1
ATOM 1655 C C . HIS B 1 78 ? 3.08 -11.852 2.064 1 92.44 78 HIS B C 1
ATOM 1657 O O . HIS B 1 78 ? 3.523 -12.938 1.688 1 92.44 78 HIS B O 1
ATOM 1663 N N . HIS B 1 79 ? 3.305 -10.734 1.511 1 93.25 79 HIS B N 1
ATOM 1664 C CA . HIS B 1 79 ? 4.27 -10.633 0.42 1 93.25 79 HIS B CA 1
ATOM 1665 C C . HIS B 1 79 ? 5.43 -9.711 0.793 1 93.25 79 HIS B C 1
ATOM 1667 O O . HIS B 1 79 ? 5.23 -8.695 1.465 1 93.25 79 HIS B O 1
ATOM 1673 N N . LEU B 1 80 ? 6.574 -10.062 0.369 1 95.06 80 LEU B N 1
ATOM 1674 C CA . LEU B 1 80 ? 7.73 -9.172 0.334 1 95.06 80 LEU B CA 1
ATOM 1675 C C . LEU B 1 80 ? 8.062 -8.773 -1.1 1 95.06 80 LEU B C 1
ATOM 1677 O O . LEU B 1 80 ? 8.164 -9.633 -1.979 1 95.06 80 LEU B O 1
ATOM 1681 N N . VAL B 1 81 ? 8.164 -7.539 -1.267 1 93.44 81 VAL B N 1
ATOM 1682 C CA . VAL B 1 81 ? 8.594 -7.031 -2.564 1 93.44 81 VAL B CA 1
ATOM 1683 C C . VAL B 1 81 ? 10.094 -6.746 -2.535 1 93.44 81 VAL B C 1
ATOM 1685 O O . VAL B 1 81 ? 10.562 -5.926 -1.739 1 93.44 81 VAL B O 1
ATOM 1688 N N . CYS B 1 82 ? 10.75 -7.332 -3.422 1 94.69 82 CYS B N 1
ATOM 1689 C CA . CYS B 1 82 ? 12.195 -7.117 -3.5 1 94.69 82 CYS B CA 1
ATOM 1690 C C . CYS B 1 82 ? 12.508 -5.758 -4.105 1 94.69 82 CYS B C 1
ATOM 1692 O O . CYS B 1 82 ? 12.07 -5.449 -5.215 1 94.69 82 CYS B O 1
ATOM 1694 N N . GLU B 1 83 ? 13.328 -5.098 -3.535 1 94.38 83 GLU B N 1
ATOM 1695 C CA . GLU B 1 83 ? 13.641 -3.736 -3.969 1 94.38 83 GLU B CA 1
ATOM 1696 C C . GLU B 1 83 ? 14.688 -3.736 -5.078 1 94.38 83 GLU B C 1
ATOM 1698 O O . GLU B 1 83 ? 14.852 -2.74 -5.785 1 94.38 83 GLU B O 1
ATOM 1703 N N . ALA B 1 84 ? 15.312 -4.77 -5.227 1 94.12 84 ALA B N 1
ATOM 1704 C CA . ALA B 1 84 ? 16.406 -4.84 -6.199 1 94.12 84 ALA B CA 1
ATOM 1705 C C . ALA B 1 84 ? 15.898 -5.344 -7.551 1 94.12 84 ALA B C 1
ATOM 1707 O O . ALA B 1 84 ? 16.281 -4.809 -8.602 1 94.12 84 ALA B O 1
ATOM 1708 N N . CYS B 1 85 ? 15.078 -6.277 -7.613 1 91.31 85 CYS B N 1
ATOM 1709 C CA . CYS B 1 85 ? 14.719 -6.898 -8.883 1 91.31 85 CYS B CA 1
ATOM 1710 C C . CYS B 1 85 ? 13.211 -6.844 -9.109 1 91.31 85 CYS B C 1
ATOM 1712 O O . CYS B 1 85 ? 12.727 -7.18 -10.195 1 91.31 85 CYS B O 1
ATOM 1714 N N . GLY B 1 86 ? 12.438 -6.59 -8.023 1 89.44 86 GLY B N 1
ATOM 1715 C CA . GLY B 1 86 ? 11 -6.465 -8.172 1 89.44 86 GLY B CA 1
ATOM 1716 C C . GLY B 1 86 ? 10.258 -7.758 -7.898 1 89.44 86 GLY B C 1
ATOM 1717 O O . GLY B 1 86 ? 9.023 -7.789 -7.902 1 89.44 86 GLY B O 1
ATOM 1718 N N . ALA B 1 87 ? 10.961 -8.82 -7.574 1 89.5 87 ALA B N 1
ATOM 1719 C CA . ALA B 1 87 ? 10.312 -10.102 -7.289 1 89.5 87 ALA B CA 1
ATOM 1720 C C . ALA B 1 87 ? 9.406 -9.992 -6.062 1 89.5 87 ALA B C 1
ATOM 1722 O O . ALA B 1 87 ? 9.711 -9.25 -5.125 1 89.5 87 ALA B O 1
ATOM 1723 N N . ILE B 1 88 ? 8.344 -10.766 -6.086 1 92.38 88 ILE B N 1
ATOM 1724 C CA . ILE B 1 88 ? 7.434 -10.867 -4.945 1 92.38 88 ILE B CA 1
ATOM 1725 C C . ILE B 1 88 ? 7.57 -12.234 -4.293 1 92.38 88 ILE B C 1
ATOM 1727 O O . ILE B 1 88 ? 7.434 -13.266 -4.961 1 92.38 88 ILE B O 1
ATOM 1731 N N . VAL B 1 89 ? 7.84 -12.266 -3.01 1 91.88 89 VAL B N 1
ATOM 1732 C CA . VAL B 1 89 ? 8.062 -13.5 -2.268 1 91.88 89 VAL B CA 1
ATOM 1733 C C . VAL B 1 89 ? 6.961 -13.688 -1.229 1 91.88 89 VAL B C 1
ATOM 1735 O O . VAL B 1 89 ? 6.629 -12.75 -0.495 1 91.88 89 VAL B O 1
ATOM 1738 N N . ASP B 1 90 ? 6.414 -14.898 -1.169 1 92.5 90 ASP B N 1
ATOM 1739 C CA . ASP B 1 90 ? 5.422 -15.219 -0.146 1 92.5 90 ASP B CA 1
ATOM 1740 C C . ASP B 1 90 ? 6.07 -15.328 1.232 1 92.5 90 ASP B C 1
ATOM 1742 O O . ASP B 1 90 ? 7.102 -15.984 1.392 1 92.5 90 ASP B O 1
ATOM 1746 N N . LEU B 1 91 ? 5.48 -14.664 2.139 1 93.19 91 LEU B N 1
ATOM 1747 C CA . LEU B 1 91 ? 5.91 -14.766 3.529 1 93.19 91 LEU B CA 1
ATOM 1748 C C . LEU B 1 91 ? 4.781 -15.289 4.406 1 93.19 91 LEU B C 1
ATOM 1750 O O . LEU B 1 91 ? 3.76 -14.617 4.578 1 93.19 91 LEU B O 1
ATOM 1754 N N . GLU B 1 92 ? 4.969 -16.453 4.895 1 91.94 92 GLU B N 1
ATOM 1755 C CA . GLU B 1 92 ? 4.062 -16.969 5.918 1 91.94 92 GLU B CA 1
ATOM 1756 C C . GLU B 1 92 ? 4.488 -16.516 7.312 1 91.94 92 GLU B C 1
ATOM 1758 O O . GLU B 1 92 ? 5.379 -17.109 7.922 1 91.94 92 GLU B O 1
ATOM 1763 N N . VAL B 1 93 ? 3.904 -15.484 7.746 1 92.75 93 VAL B N 1
ATOM 1764 C CA . VAL B 1 93 ? 4.242 -14.906 9.039 1 92.75 93 VAL B CA 1
ATOM 1765 C C . VAL B 1 93 ? 3.002 -14.859 9.93 1 92.75 93 VAL B C 1
ATOM 1767 O O . VAL B 1 93 ? 1.938 -14.406 9.492 1 92.75 93 VAL B O 1
ATOM 1770 N N . ASP B 1 94 ? 3.152 -15.391 11.102 1 92.31 94 ASP B N 1
ATOM 1771 C CA . ASP B 1 94 ? 2.064 -15.297 12.07 1 92.31 94 ASP B CA 1
ATOM 1772 C C . ASP B 1 94 ? 2.051 -13.922 12.75 1 92.31 94 ASP B C 1
ATOM 1774 O O . ASP B 1 94 ? 2.818 -13.68 13.68 1 92.31 94 ASP B O 1
ATOM 1778 N N . LEU B 1 95 ? 1.227 -13.078 12.258 1 93.25 95 LEU B N 1
ATOM 1779 C CA . LEU B 1 95 ? 1.094 -11.75 12.844 1 93.25 95 LEU B CA 1
ATOM 1780 C C . LEU B 1 95 ? -0.07 -11.703 13.828 1 93.25 95 LEU B C 1
ATOM 1782 O O . LEU B 1 95 ? -1.035 -12.453 13.688 1 93.25 95 LEU B O 1
ATOM 1786 N N . PRO B 1 96 ? 0.082 -10.812 14.836 1 93.25 96 PRO B N 1
ATOM 1787 C CA . PRO B 1 96 ? -1.105 -10.617 15.672 1 93.25 96 PRO B CA 1
ATOM 1788 C C . PRO B 1 96 ? -2.264 -9.977 14.914 1 93.25 96 PRO B C 1
ATOM 1790 O O . PRO B 1 96 ? -2.105 -9.594 13.75 1 93.25 96 PRO B O 1
ATOM 1793 N N . ASP B 1 97 ? -3.396 -9.977 15.578 1 95.06 97 ASP B N 1
ATOM 1794 C CA . ASP B 1 97 ? -4.555 -9.32 14.977 1 95.06 97 ASP B CA 1
ATOM 1795 C C . ASP B 1 97 ? -4.395 -7.805 14.984 1 95.06 97 ASP B C 1
ATOM 1797 O O . ASP B 1 97 ? -4.785 -7.137 15.938 1 95.06 97 ASP B O 1
ATOM 1801 N N . LEU B 1 98 ? -3.895 -7.293 13.906 1 95.81 98 LEU B N 1
ATOM 1802 C CA . LEU B 1 98 ? -3.576 -5.871 13.789 1 95.81 98 LEU B CA 1
ATOM 1803 C C . LEU B 1 98 ? -4.844 -5.027 13.828 1 95.81 98 LEU B C 1
ATOM 1805 O O . LEU B 1 98 ? -4.828 -3.896 14.32 1 95.81 98 LEU B O 1
ATOM 1809 N N . ARG B 1 99 ? -5.887 -5.512 13.266 1 95.75 99 ARG B N 1
ATOM 1810 C CA . ARG B 1 99 ? -7.156 -4.797 13.297 1 95.75 99 ARG B CA 1
ATOM 1811 C C . ARG B 1 99 ? -7.617 -4.566 14.734 1 95.75 99 ARG B C 1
ATOM 1813 O O . ARG B 1 99 ? -8.039 -3.463 15.086 1 95.75 99 ARG B O 1
ATOM 1820 N N . ALA B 1 100 ? -7.535 -5.648 15.461 1 95.88 100 ALA B N 1
ATOM 1821 C CA . ALA B 1 100 ? -7.953 -5.566 16.859 1 95.88 100 ALA B CA 1
ATOM 1822 C C . ALA B 1 100 ? -7.113 -4.547 17.625 1 95.88 100 ALA B C 1
ATOM 1824 O O . ALA B 1 100 ? -7.645 -3.764 18.422 1 95.88 100 ALA B O 1
ATOM 1825 N N . LEU B 1 101 ? -5.836 -4.566 17.406 1 95.88 101 LEU B N 1
ATOM 1826 C CA . LEU B 1 101 ? -4.945 -3.623 18.078 1 95.88 101 LEU B CA 1
ATOM 1827 C C . LEU B 1 101 ? -5.32 -2.186 17.719 1 95.88 101 LEU B C 1
ATOM 1829 O O . LEU B 1 101 ? -5.359 -1.319 18.594 1 95.88 101 LEU B O 1
ATOM 1833 N N . ALA B 1 102 ? -5.652 -1.924 16.469 1 96.62 102 ALA B N 1
ATOM 1834 C CA . ALA B 1 102 ? -6.016 -0.584 16.016 1 96.62 102 ALA B CA 1
ATOM 1835 C C . ALA B 1 102 ? -7.359 -0.155 16.594 1 96.62 102 ALA B C 1
ATOM 1837 O O . ALA B 1 102 ? -7.516 0.983 17.031 1 96.62 102 ALA B O 1
ATOM 1838 N N . ARG B 1 103 ? -8.242 -1.076 16.578 1 94.88 103 ARG B N 1
ATOM 1839 C CA . ARG B 1 103 ? -9.578 -0.792 17.094 1 94.88 103 ARG B CA 1
ATOM 1840 C C . ARG B 1 103 ? -9.523 -0.421 18.578 1 94.88 103 ARG B C 1
ATOM 1842 O O . ARG B 1 103 ? -10.234 0.484 19.016 1 94.88 103 ARG B O 1
ATOM 1849 N N . GLU B 1 104 ? -8.773 -1.188 19.266 1 95.5 104 GLU B N 1
ATOM 1850 C CA . GLU B 1 104 ? -8.648 -0.933 20.703 1 95.5 104 GLU B CA 1
ATOM 1851 C C . GLU B 1 104 ? -8.047 0.446 20.969 1 95.5 104 GLU B C 1
ATOM 1853 O O . GLU B 1 104 ? -8.492 1.157 21.875 1 95.5 104 GLU B O 1
ATOM 1858 N N . ALA B 1 105 ? -7.16 0.841 20.219 1 94.5 105 ALA B N 1
ATOM 1859 C CA . ALA B 1 105 ? -6.461 2.109 20.406 1 94.5 105 ALA B CA 1
ATOM 1860 C C . ALA B 1 105 ? -7.297 3.277 19.891 1 94.5 105 ALA B C 1
ATOM 1862 O O . ALA B 1 105 ? -7.164 4.402 20.375 1 94.5 105 ALA B O 1
ATOM 1863 N N . HIS B 1 106 ? -8.219 3.021 18.906 1 95.19 106 HIS B N 1
ATOM 1864 C CA . HIS B 1 106 ? -8.969 4.086 18.266 1 95.19 106 HIS B CA 1
ATOM 1865 C C . HIS B 1 106 ? -10.43 3.686 18.062 1 95.19 106 HIS B C 1
ATOM 1867 O O . HIS B 1 106 ? -10.867 3.477 16.922 1 95.19 106 HIS B O 1
ATOM 1873 N N . PRO B 1 107 ? -11.172 3.73 19.094 1 93.5 107 PRO B N 1
ATOM 1874 C CA . PRO B 1 107 ? -12.562 3.283 19.016 1 93.5 107 PRO B CA 1
ATOM 1875 C C . PRO B 1 107 ? -13.43 4.195 18.141 1 93.5 107 PRO B C 1
ATOM 1877 O O . PRO B 1 107 ? -14.531 3.811 17.75 1 93.5 107 PRO B O 1
ATOM 1880 N N . GLY B 1 108 ? -12.969 5.344 17.844 1 94.44 108 GLY B N 1
ATOM 1881 C CA . GLY B 1 108 ? -13.734 6.305 17.062 1 94.44 108 GLY B CA 1
ATOM 1882 C C . GLY B 1 108 ? -13.805 5.953 15.586 1 94.44 108 GLY B C 1
ATOM 1883 O O . GLY B 1 108 ? -14.641 6.492 14.852 1 94.44 108 GLY B O 1
ATOM 1884 N N . VAL B 1 109 ? -12.938 5.074 15.172 1 95.69 109 VAL B N 1
ATOM 1885 C CA . VAL B 1 109 ? -12.945 4.641 13.781 1 95.69 109 VAL B CA 1
ATOM 1886 C C . VAL B 1 109 ? -13.43 3.191 13.688 1 95.69 109 VAL B C 1
ATOM 1888 O O . VAL B 1 109 ? -13.5 2.494 14.703 1 95.69 109 VAL B O 1
ATOM 1891 N N . GLU B 1 110 ? -13.844 2.781 12.523 1 97.38 110 GLU B N 1
ATOM 1892 C CA . GLU B 1 110 ? -14.07 1.372 12.219 1 97.38 110 GLU B CA 1
ATOM 1893 C C . GLU B 1 110 ? -12.914 0.793 11.406 1 97.38 110 GLU B C 1
ATOM 1895 O O . GLU B 1 110 ? -12.664 1.229 10.281 1 97.38 110 GLU B O 1
ATOM 1900 N N . VAL B 1 111 ? -12.242 -0.141 11.984 1 97.44 111 VAL B N 1
ATOM 1901 C CA . VAL B 1 111 ? -11.141 -0.783 11.281 1 97.44 111 VAL B CA 1
ATOM 1902 C C . VAL B 1 111 ? -11.609 -2.096 10.664 1 97.44 111 VAL B C 1
ATOM 1904 O O . VAL B 1 111 ? -11.977 -3.033 11.375 1 97.44 111 VAL B O 1
ATOM 1907 N N . ARG B 1 112 ? -11.586 -2.207 9.406 1 96.69 112 ARG B N 1
ATOM 1908 C CA . ARG B 1 112 ? -12.133 -3.363 8.711 1 96.69 112 ARG B CA 1
ATOM 1909 C C . ARG B 1 112 ? -11.016 -4.238 8.141 1 96.69 112 ARG B C 1
ATOM 1911 O O . ARG B 1 112 ? -11.172 -5.457 8.039 1 96.69 112 ARG B O 1
ATOM 1918 N N . GLU B 1 113 ? -9.992 -3.668 7.734 1 94.56 113 GLU B N 1
ATOM 1919 C CA . GLU B 1 113 ? -8.883 -4.383 7.105 1 94.56 113 GLU B CA 1
ATOM 1920 C C . GLU B 1 113 ? -7.539 -3.85 7.582 1 94.56 113 GLU B C 1
ATOM 1922 O O . GLU B 1 113 ? -7.422 -2.676 7.941 1 94.56 113 GLU B O 1
ATOM 1927 N N . ALA B 1 114 ? -6.535 -4.676 7.613 1 94.81 114 ALA B N 1
ATOM 1928 C CA . ALA B 1 114 ? -5.129 -4.332 7.797 1 94.81 114 ALA B CA 1
ATOM 1929 C C . ALA B 1 114 ? -4.254 -5.031 6.762 1 94.81 114 ALA B C 1
ATOM 1931 O O . ALA B 1 114 ? -4.195 -6.262 6.719 1 94.81 114 ALA B O 1
ATOM 1932 N N . GLU B 1 115 ? -3.691 -4.262 5.988 1 90 115 GLU B N 1
ATOM 1933 C CA . GLU B 1 115 ? -2.797 -4.809 4.973 1 90 115 GLU B CA 1
ATOM 1934 C C . GLU B 1 115 ? -1.335 -4.551 5.328 1 90 115 GLU B C 1
ATOM 1936 O O . GLU B 1 115 ? -0.951 -3.416 5.621 1 90 115 GLU B O 1
ATOM 1941 N N . VAL B 1 116 ? -0.548 -5.562 5.246 1 93.75 116 VAL B N 1
ATOM 1942 C CA . VAL B 1 116 ? 0.879 -5.445 5.527 1 93.75 116 VAL B CA 1
ATOM 1943 C C . VAL B 1 116 ? 1.681 -5.742 4.262 1 93.75 116 VAL B C 1
ATOM 1945 O O . VAL B 1 116 ? 1.451 -6.758 3.598 1 93.75 116 VAL B O 1
ATOM 1948 N N . THR B 1 117 ? 2.537 -4.895 3.959 1 90.44 117 THR B N 1
ATOM 1949 C CA . THR B 1 117 ? 3.469 -5.094 2.854 1 90.44 117 THR B CA 1
ATOM 1950 C C . THR B 1 117 ? 4.91 -5.055 3.35 1 90.44 117 THR B C 1
ATOM 1952 O O . THR B 1 117 ? 5.32 -4.102 4.016 1 90.44 117 THR B O 1
ATOM 1955 N N . PHE B 1 118 ? 5.625 -6.035 3.043 1 95.5 118 PHE B N 1
ATOM 1956 C CA . PHE B 1 118 ? 7.043 -6.074 3.373 1 95.5 118 PHE B CA 1
ATOM 1957 C C . PHE B 1 118 ? 7.891 -5.707 2.16 1 95.5 118 PHE B C 1
ATOM 1959 O O . PHE B 1 118 ? 7.559 -6.066 1.03 1 95.5 118 PHE B O 1
ATOM 1966 N N . LYS B 1 119 ? 8.992 -5.031 2.477 1 96 119 LYS B N 1
ATOM 1967 C CA . LYS B 1 119 ? 9.984 -4.719 1.452 1 96 119 LYS B CA 1
ATOM 1968 C C . LYS B 1 119 ? 11.383 -5.145 1.894 1 96 119 LYS B C 1
ATOM 1970 O O . LYS B 1 119 ? 11.695 -5.129 3.086 1 96 119 LYS B O 1
ATOM 1975 N N . GLY B 1 120 ? 12.195 -5.367 0.964 1 97.12 120 GLY B N 1
ATOM 1976 C CA . GLY B 1 120 ? 13.562 -5.789 1.196 1 97.12 120 GLY B CA 1
ATOM 1977 C C . GLY B 1 120 ? 14.188 -6.484 -0.001 1 97.12 120 GLY B C 1
ATOM 1978 O O . GLY B 1 120 ? 14.078 -6 -1.13 1 97.12 120 GLY B O 1
ATOM 1979 N N . LEU B 1 121 ? 14.898 -7.598 0.387 1 97.38 121 LEU B N 1
ATOM 1980 C CA . LEU B 1 121 ? 15.555 -8.344 -0.682 1 97.38 121 LEU B CA 1
ATOM 1981 C C . LEU B 1 121 ? 15.078 -9.789 -0.709 1 97.38 121 LEU B C 1
ATOM 1983 O O . LEU B 1 121 ? 14.914 -10.414 0.341 1 97.38 121 LEU B O 1
ATOM 1987 N N . CYS B 1 122 ? 14.883 -10.242 -1.915 1 95.12 122 CYS B N 1
ATOM 1988 C CA . CYS B 1 122 ? 14.562 -11.656 -2.084 1 95.12 122 CYS B CA 1
ATOM 1989 C C . CYS B 1 122 ? 15.797 -12.523 -1.852 1 95.12 122 CYS B C 1
ATOM 1991 O O . CYS B 1 122 ? 16.906 -12.016 -1.759 1 95.12 122 CYS B O 1
ATOM 1993 N N . PRO B 1 123 ? 15.648 -13.859 -1.826 1 94.5 123 PRO B N 1
ATOM 1994 C CA . PRO B 1 123 ? 16.781 -14.734 -1.537 1 94.5 123 PRO B CA 1
ATOM 1995 C C . PRO B 1 123 ? 17.922 -14.562 -2.539 1 94.5 123 PRO B C 1
ATOM 1997 O O . PRO B 1 123 ? 19.094 -14.492 -2.146 1 94.5 123 PRO B O 1
ATOM 2000 N N . ALA B 1 124 ? 17.547 -14.523 -3.758 1 94.44 124 ALA B N 1
ATOM 2001 C CA . ALA B 1 124 ? 18.562 -14.422 -4.801 1 94.44 124 ALA B CA 1
ATOM 2002 C C . ALA B 1 124 ? 19.344 -13.117 -4.672 1 94.44 124 ALA B C 1
ATOM 2004 O O . ALA B 1 124 ? 20.578 -13.117 -4.734 1 94.44 124 ALA B O 1
ATOM 2005 N N . CYS B 1 125 ? 18.656 -12.016 -4.477 1 95.75 125 CYS B N 1
ATOM 2006 C CA . CYS B 1 125 ? 19.312 -10.719 -4.375 1 95.75 125 CYS B CA 1
ATOM 2007 C C . CYS B 1 125 ? 20.078 -10.594 -3.068 1 95.75 125 CYS B C 1
ATOM 2009 O O . CYS B 1 125 ? 21.125 -9.945 -3.02 1 95.75 125 CYS B O 1
ATOM 2011 N N . LYS B 1 126 ? 19.5 -11.141 -2.055 1 95.25 126 LYS B N 1
ATOM 2012 C CA . LYS B 1 126 ? 20.203 -11.18 -0.777 1 95.25 126 LYS B CA 1
ATOM 2013 C C . LYS B 1 126 ? 21.547 -11.898 -0.909 1 95.25 126 LYS B C 1
ATOM 2015 O O . LYS B 1 126 ? 22.562 -11.43 -0.399 1 95.25 126 LYS B O 1
ATOM 2020 N N . ALA B 1 127 ? 21.531 -13.016 -1.583 1 94.25 127 ALA B N 1
ATOM 2021 C CA . ALA B 1 127 ? 22.734 -13.805 -1.797 1 94.25 127 ALA B CA 1
ATOM 2022 C C . ALA B 1 127 ? 23.75 -13.039 -2.641 1 94.25 127 ALA B C 1
ATOM 2024 O O . ALA B 1 127 ? 24.953 -13.141 -2.412 1 94.25 127 ALA B O 1
ATOM 2025 N N . ALA B 1 128 ? 23.25 -12.312 -3.531 1 92.44 128 ALA B N 1
ATOM 2026 C CA . ALA B 1 128 ? 24.125 -11.555 -4.422 1 92.44 128 ALA B CA 1
ATOM 2027 C C . ALA B 1 128 ? 24.828 -10.43 -3.668 1 92.44 128 ALA B C 1
ATOM 2029 O O . ALA B 1 128 ? 25.922 -10.023 -4.031 1 92.44 128 ALA B O 1
ATOM 2030 N N . LEU B 1 129 ? 24.141 -9.828 -2.766 1 86 129 LEU B N 1
ATOM 2031 C CA . LEU B 1 129 ? 24.719 -8.75 -1.975 1 86 129 LEU B CA 1
ATOM 2032 C C . LEU B 1 129 ? 25.859 -9.266 -1.1 1 86 129 LEU B C 1
ATOM 2034 O O . LEU B 1 129 ? 26.797 -8.531 -0.798 1 86 129 LEU B O 1
ATOM 2038 N N . LYS B 1 130 ? 25.75 -10.422 -0.538 1 79.5 130 LYS B N 1
ATOM 2039 C CA . LYS B 1 130 ? 26.781 -11 0.325 1 79.5 130 LYS B CA 1
ATOM 2040 C C . LYS B 1 130 ? 28.016 -11.414 -0.48 1 79.5 130 LYS B C 1
ATOM 2042 O O . LYS B 1 130 ? 29.094 -11.578 0.077 1 79.5 130 LYS B O 1
ATOM 2047 N N . GLY B 1 131 ? 27.844 -11.539 -1.668 1 66.88 131 GLY B N 1
ATOM 2048 C CA . GLY B 1 131 ? 29 -11.906 -2.467 1 66.88 131 GLY B CA 1
ATOM 2049 C C . GLY B 1 131 ? 29.625 -10.734 -3.184 1 66.88 131 GLY B C 1
ATOM 2050 O O . GLY B 1 131 ? 29.062 -9.633 -3.205 1 66.88 131 GLY B O 1
#

InterPro domains:
  IPR002481 Ferric-uptake regulator [PF01475] (5-116)
  IPR002481 Ferric-uptake regulator [PTHR33202] (5-130)
  IPR002481 Ferric-uptake regulator [cd07153] (8-122)
  IPR036388 Winged helix-like DNA-binding domain superfamily [G3DSA:1.10.10.10] (2-76)
  IPR036390 Winged helix DNA-binding domain superfamily [SSF46785] (5-123)
  IPR043135 Ferric-uptake regulator, C-terminal domain [G3DSA:3.30.1490.190] (77-130)

Organism: Thermus thermophilus (strain ATCC 27634 / DSM 579 / HB8) (NCBI:txid300852)

pLDDT: mean 91.88, std 9.29, range [40.84, 98.25]

Radius of gyration: 22.37 Å; Cα contacts (8 Å, |Δi|>4): 407; chains: 2; bounding box: 57×66×51 Å

Foldseek 3Di:
DDPPPDDPLLVLLLVQCAPDQFQDFLVVSVVRSCVVVVPDDSVNSVVSVVVCCVVQQWDWDDDPPDGIGIHRDNDDWAWEAEPPPGTIHTHDDDDPDVQVVVCVVCVPDHRDDDHDYHYHHDPVVVVVVVD/DDPPPDDPLLVLLLVQCAPDQFQDFLVVSVVRSCVVVVPDDSVNSVVSVVVCCVVQQWDWDDDPPDGIGIHRPNDDFAWEAEPPPGTIHTHDDDDPDVQVVVCVVCVPDHRDDDHDYHYHHDPVVVVVVVD

Sequence (262 aa):
MALKRLTRQRKAILEVVRQARHHPDAAWIYQEVRKRVPKVSLGTIYRNLEALVAEGYLVPITKAGEATRYDANLHPHHHLVCEACGAIVDLEVDLPDLRALAREAHPGVEVREAEVTFKGLCPACKAALKGMALKRLTRQRKAILEVVRQARHHPDAAWIYQEVRKRVPKVSLGTIYRNLEALVAEGYLVPITKAGEATRYDANLHPHHHLVCEACGAIVDLEVDLPDLRALAREAHPGVEVREAEVTFKGLCPACKAALKG

Secondary structure (DSSP, 8-state):
--GGG--HHHHHHHHHHHH-SS--BHHHHHHHHHTTSTT--HHHHHHHHHHHHHTTS-EEE--TTS--EEE---S--EEEEETTT--EEEE------HHHHHHHH-TTSEEEEEEEEEEEE-HHHHHHHH-/--GGG--HHHHHHHHHHHH-SS--BHHHHHHHHHTTSTT--HHHHHHHHHHHHHTTS-EEE--TTS--EEE---S--EEEEETTT--EEEE------HHHHHHHH-TTSEEEEEEEEEEEE-HHHHHHHH-

Solvent-accessible surface area (backbone atoms only — not comparable to full-atom values): 14902 Å² total; per-residue (Å²): 131,71,75,80,79,50,52,72,66,54,47,42,48,53,51,52,44,56,68,40,85,48,47,49,35,65,68,57,46,44,61,58,35,32,76,78,40,72,85,63,48,68,66,56,49,52,53,47,52,53,50,35,35,76,72,64,61,33,43,77,46,78,49,64,96,51,76,52,21,37,35,50,70,83,65,92,64,34,44,31,38,15,73,81,81,63,51,46,42,85,36,79,56,93,68,76,67,59,41,59,53,42,32,71,64,37,70,64,37,43,61,72,44,66,45,63,43,32,30,29,29,41,47,69,58,42,54,54,66,77,95,133,70,76,81,79,50,52,72,66,54,49,43,48,51,51,53,43,58,68,40,86,49,47,50,34,63,69,56,47,44,61,58,34,30,76,78,41,72,87,63,49,69,66,56,48,53,54,47,51,52,49,35,35,73,70,64,62,32,42,79,46,78,48,64,98,50,75,54,21,38,34,51,71,84,67,91,64,35,46,30,38,15,74,82,81,61,52,47,42,83,37,80,55,94,68,75,67,60,41,58,53,40,32,71,65,37,72,64,37,43,62,73,41,67,46,62,43,32,31,30,29,41,49,70,56,41,54,53,66,77,94

Nearest PDB structures (foldseek):
  3f8n-assembly1_B  TM=8.890E-01  e=1.000E-10  Bacillus subtilis
  6dk4-assembly1_A  TM=8.045E-01  e=2.998E-09  Campylobacter jejuni
  4rb2-assembly1_C  TM=7.879E-01  e=1.927E-08  Magnetospirillum gryphiswaldense MSR-1 v2
  2fe3-assembly1_B  TM=5.367E-01  e=1.145E-09  Bacillus subtilis
  2rgv-assembly1_A  TM=5.439E-01  e=9.515E-09  Bacillus subtilis